Protein AF-A0A7J4PLY4-F1 (afdb_monomer_lite)

Secondary structure (DSSP, 8-state):
----------------TTTTTTHHHHHHHHHHHHHHS-TT-HHHHHHHHHHHHHHHHHHHHHHHIIIIIHHHHHHHHT---S-HHHHHHTTB-TTHHHHHHHHHHHHHHHT-----HHHHSHHHHHHHHHHHHHHHHHHHHHHHH--SS---HHHHHHHHHHHTSHHHHHHHHHHTT-GGG-BS--GGGTTS-HHHHHHHHHHHHHHHHHHHHHHH-HHHHHHHGGGG-

Radius of gyration: 21.17 Å; chains: 1; bounding box: 56×61×59 Å

pLDDT: mean 90.0, std 12.68, range [36.19, 98.62]

Sequence (229 aa):
MNNKMGESYLRLKWNVQGIFDDFLAIEKELEHQMDLLPEAKINERKKITNWINQIKEIDEEVQNVKKYKLAEIEKIINYNFAEPDLVVLSLIQPSIKNLFIELNVYYSKLGLEYNFEPYLSMDEAAKVLALIGDAVIDLALVQILWQPNISNVGDLSIKRSTLASNENLGRICDKLDLFDSRIPSNSNQLCSKMEKINHIKGTIVEALFGVIYLESGFDQVISSTILLK

Foldseek 3Di:
DDDPDDPDPDQAADDPPCVLVCLVVLLVVLVVVLVVDDPVPPVVNVVSVVLSVLSVLLSVLLVCCLPPLQVLVCVLLVHHAPGSVLLLLLQEDPVQLVSLVVVVVVCVVVVHDDDSVSSNCSNVLNQVLLVLLLVLLLVLLCVVVDDPDPDPVVVSVVSSCVLLDLVLLLVLLVVSVSLCSHPPRDPPPPPDDPNVSSVVSSSSSSSVSSSCCNGPNNVSSNSSCVSSD

Structure (mmCIF, N/CA/C/O backbone):
data_AF-A0A7J4PLY4-F1
#
_entry.id   AF-A0A7J4PLY4-F1
#
loop_
_atom_site.group_PDB
_atom_site.id
_atom_site.type_symbol
_atom_site.label_atom_id
_atom_site.label_alt_id
_atom_site.label_comp_id
_atom_site.label_asym_id
_atom_site.label_entity_id
_atom_site.label_seq_id
_atom_site.pdbx_PDB_ins_code
_atom_site.Cartn_x
_atom_site.Cartn_y
_atom_site.Cartn_z
_atom_site.occupancy
_atom_site.B_iso_or_equiv
_atom_site.auth_seq_id
_atom_site.auth_comp_id
_atom_site.auth_asym_id
_atom_site.auth_atom_id
_atom_site.pdbx_PDB_model_num
ATOM 1 N N . MET A 1 1 ? 20.775 -41.960 -11.698 1.00 36.19 1 MET A N 1
ATOM 2 C CA . MET A 1 1 ? 21.495 -40.717 -12.040 1.00 36.19 1 MET A CA 1
ATOM 3 C C . MET A 1 1 ? 20.490 -39.755 -12.647 1.00 36.19 1 MET A C 1
ATOM 5 O O . MET A 1 1 ? 19.884 -40.125 -13.638 1.00 36.19 1 MET A O 1
ATOM 9 N N . ASN A 1 2 ? 20.268 -38.630 -11.955 1.00 39.16 2 ASN A N 1
ATOM 10 C CA . ASN A 1 2 ? 19.918 -37.273 -12.414 1.00 39.16 2 ASN A CA 1
ATOM 11 C C . ASN A 1 2 ? 19.148 -37.121 -13.745 1.00 39.16 2 ASN A C 1
ATOM 13 O O . ASN A 1 2 ? 19.606 -37.578 -14.779 1.00 39.16 2 ASN A O 1
ATOM 17 N N . ASN A 1 3 ? 18.027 -36.401 -13.813 1.00 37.88 3 ASN A N 1
ATOM 18 C CA . ASN A 1 3 ? 17.895 -35.022 -13.340 1.00 37.88 3 ASN A CA 1
ATOM 19 C C . ASN A 1 3 ? 16.445 -34.665 -12.973 1.00 37.88 3 ASN A C 1
ATOM 21 O O . ASN A 1 3 ? 15.538 -34.788 -13.792 1.00 37.88 3 ASN A O 1
ATOM 25 N N . LYS A 1 4 ? 16.270 -34.112 -11.768 1.00 42.59 4 LYS A N 1
ATOM 26 C CA . LYS A 1 4 ? 15.196 -33.167 -11.455 1.00 42.59 4 LYS A CA 1
ATOM 27 C C . LYS A 1 4 ? 15.460 -31.891 -12.269 1.00 42.59 4 LYS A C 1
ATOM 29 O O . LYS A 1 4 ? 16.261 -31.062 -11.859 1.00 42.59 4 LYS A O 1
ATOM 34 N N . MET A 1 5 ? 14.833 -31.747 -13.430 1.00 48.78 5 MET A N 1
ATOM 35 C CA . MET A 1 5 ? 14.641 -30.447 -14.080 1.00 48.78 5 MET A CA 1
ATOM 36 C C . MET A 1 5 ? 13.138 -30.200 -14.082 1.00 48.78 5 MET A C 1
ATOM 38 O O . MET A 1 5 ? 12.403 -30.908 -14.761 1.00 48.78 5 MET A O 1
ATOM 42 N N . GLY A 1 6 ? 12.676 -29.265 -13.258 1.00 42.09 6 GLY A N 1
ATOM 43 C CA . GLY A 1 6 ? 11.245 -28.992 -13.133 1.00 42.09 6 GLY A CA 1
ATOM 44 C C . GLY A 1 6 ? 10.859 -28.032 -12.014 1.00 42.09 6 GLY A C 1
ATOM 45 O O . GLY A 1 6 ? 9.753 -27.509 -12.045 1.00 42.09 6 GLY A O 1
ATOM 46 N N . GLU A 1 7 ? 11.757 -27.715 -11.079 1.00 45.06 7 GLU A N 1
ATOM 47 C CA . GLU A 1 7 ? 11.622 -26.487 -10.287 1.00 45.06 7 GLU A CA 1
ATOM 48 C C . GLU A 1 7 ? 12.101 -25.319 -11.156 1.00 45.06 7 GLU A C 1
ATOM 50 O O . GLU A 1 7 ? 13.204 -24.797 -11.024 1.00 45.06 7 GLU A O 1
ATOM 55 N N . SER A 1 8 ? 11.261 -24.980 -12.139 1.00 51.81 8 SER A N 1
ATOM 56 C CA . SER A 1 8 ? 11.213 -23.656 -12.753 1.00 51.81 8 SER A CA 1
ATOM 57 C C . SER A 1 8 ? 11.359 -22.624 -11.643 1.00 51.81 8 SER A C 1
ATOM 59 O O . SER A 1 8 ? 10.610 -22.710 -10.670 1.00 51.81 8 SER A O 1
ATOM 61 N N . TYR A 1 9 ? 12.291 -21.677 -11.783 1.00 56.31 9 TYR A N 1
ATOM 62 C CA . TYR A 1 9 ? 12.447 -20.542 -10.872 1.00 56.31 9 TYR A CA 1
ATOM 63 C C . TYR A 1 9 ? 11.06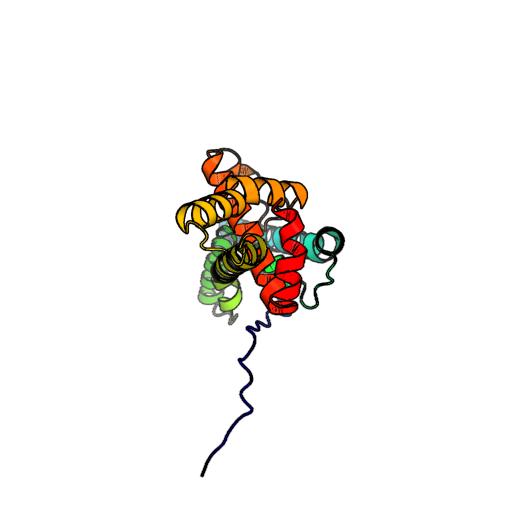6 -20.054 -10.420 1.00 56.31 9 TYR A C 1
ATOM 65 O O . TYR A 1 9 ? 10.258 -19.620 -11.247 1.00 56.31 9 TYR A O 1
ATOM 73 N N . LEU A 1 10 ? 10.749 -20.246 -9.135 1.00 64.44 10 LEU A N 1
ATOM 74 C CA . LEU A 1 10 ? 9.443 -19.890 -8.600 1.00 64.44 10 LEU A CA 1
ATOM 75 C C . LEU A 1 10 ? 9.321 -18.376 -8.703 1.00 64.44 10 LEU A C 1
ATOM 77 O O . LEU A 1 10 ? 10.034 -17.630 -8.035 1.00 64.44 10 LEU A O 1
ATOM 81 N N . ARG A 1 11 ? 8.434 -17.930 -9.587 1.00 72.50 11 ARG A N 1
ATOM 82 C CA . ARG A 1 11 ? 8.057 -16.529 -9.677 1.00 72.50 11 ARG A CA 1
ATOM 83 C C . ARG A 1 11 ? 7.531 -16.088 -8.313 1.00 72.50 11 ARG A C 1
ATOM 85 O O . ARG A 1 11 ? 6.735 -16.814 -7.716 1.00 72.50 11 ARG A O 1
ATOM 92 N N . LEU A 1 12 ? 7.986 -14.929 -7.832 1.00 84.00 12 LEU A N 1
ATOM 93 C CA . LEU A 1 12 ? 7.468 -14.359 -6.590 1.00 84.00 12 LEU A CA 1
ATOM 94 C C . LEU A 1 12 ? 5.948 -14.220 -6.715 1.00 84.00 12 LEU A C 1
ATOM 96 O O . LEU A 1 12 ? 5.448 -13.709 -7.717 1.00 84.00 12 LEU A O 1
ATOM 100 N N . LYS A 1 13 ? 5.227 -14.714 -5.713 1.00 85.12 13 LYS A N 1
ATOM 101 C CA . LYS A 1 13 ? 3.773 -14.623 -5.614 1.00 85.12 13 LYS A CA 1
ATOM 102 C C . LYS A 1 13 ? 3.415 -14.262 -4.189 1.00 85.12 13 LYS A C 1
ATOM 104 O O . LYS A 1 13 ? 4.010 -14.798 -3.256 1.00 85.12 13 LYS A O 1
ATOM 109 N N . TRP A 1 14 ? 2.415 -13.409 -4.042 1.00 89.50 14 TRP A N 1
ATOM 110 C CA . TRP A 1 14 ? 1.839 -13.079 -2.752 1.00 89.50 14 TRP A CA 1
ATOM 111 C C . TRP A 1 14 ? 0.327 -13.029 -2.906 1.00 89.50 14 TRP A C 1
ATOM 113 O O . TRP A 1 14 ? -0.178 -12.260 -3.714 1.00 89.50 14 TRP A O 1
ATOM 123 N N . ASN A 1 15 ? -0.378 -13.885 -2.170 1.00 85.12 15 ASN A N 1
ATOM 124 C CA . ASN A 1 15 ? -1.825 -13.809 -2.056 1.00 85.12 15 ASN A CA 1
ATOM 125 C C . ASN A 1 15 ? -2.176 -13.039 -0.775 1.00 85.12 15 ASN A C 1
ATOM 127 O O . ASN A 1 15 ? -1.820 -13.483 0.316 1.00 85.12 15 ASN A O 1
ATOM 131 N N . VAL A 1 16 ? -2.833 -11.892 -0.935 1.00 89.31 16 VAL A N 1
ATOM 132 C CA . VAL A 1 16 ? -3.365 -11.052 0.155 1.00 89.31 16 VAL A CA 1
ATOM 133 C C . VAL A 1 16 ? -4.881 -10.873 0.032 1.00 89.31 16 VAL A C 1
ATOM 135 O O . VAL A 1 16 ? -5.444 -9.958 0.629 1.00 89.31 16 VAL A O 1
ATOM 138 N N . GLN A 1 17 ? -5.529 -11.726 -0.764 1.00 88.44 17 GLN A N 1
ATOM 139 C CA . GLN A 1 17 ? -6.950 -11.649 -1.054 1.00 88.44 17 GLN A CA 1
ATOM 140 C C . GLN A 1 17 ? -7.764 -11.655 0.242 1.00 88.44 17 GLN A C 1
ATOM 142 O O . GLN A 1 17 ? -7.617 -12.544 1.084 1.00 88.44 17 GLN A O 1
ATOM 147 N N . GLY A 1 18 ? -8.628 -10.656 0.373 1.00 88.12 18 GLY A N 1
ATOM 148 C CA . GLY A 1 18 ? -9.561 -10.503 1.479 1.00 88.12 18 GLY A CA 1
ATOM 149 C C . GLY A 1 18 ? -8.965 -9.892 2.746 1.00 88.12 18 GLY A C 1
ATOM 150 O O . GLY A 1 18 ? -9.658 -9.808 3.755 1.00 88.12 18 GLY A O 1
ATOM 151 N N . ILE A 1 19 ? -7.718 -9.400 2.721 1.00 91.62 19 ILE A N 1
ATOM 152 C CA . ILE A 1 19 ? -7.092 -8.763 3.899 1.00 91.62 19 ILE A CA 1
ATOM 153 C C . ILE A 1 19 ? -7.886 -7.546 4.421 1.00 91.62 19 ILE A C 1
ATOM 155 O O . ILE A 1 19 ? -7.775 -7.185 5.592 1.00 91.62 19 ILE A O 1
ATOM 159 N N . PHE A 1 20 ? -8.704 -6.925 3.565 1.00 94.00 20 PHE A N 1
ATOM 160 C CA . PHE A 1 20 ? -9.545 -5.773 3.901 1.00 94.00 20 PHE A CA 1
ATOM 161 C C . PHE A 1 20 ? -11.029 -6.129 4.118 1.00 94.00 20 PHE A C 1
ATOM 163 O O . PHE A 1 20 ? -11.812 -5.249 4.458 1.00 94.00 20 PHE A O 1
ATOM 170 N N . ASP A 1 21 ? -11.435 -7.391 3.945 1.00 91.44 21 ASP A N 1
ATOM 171 C CA . ASP A 1 21 ? -12.859 -7.772 3.941 1.00 91.44 21 ASP A CA 1
ATOM 172 C C . ASP A 1 21 ? -13.487 -7.752 5.347 1.00 91.44 21 ASP A C 1
ATOM 174 O O . ASP A 1 21 ? -14.695 -7.553 5.501 1.00 91.44 21 ASP A O 1
ATOM 178 N N . ASP A 1 22 ? -12.668 -7.901 6.389 1.00 92.25 22 ASP A N 1
ATOM 179 C CA . ASP A 1 22 ? -13.139 -8.006 7.774 1.00 92.25 22 ASP A CA 1
ATOM 180 C C . ASP A 1 22 ? -13.367 -6.647 8.464 1.00 92.25 22 ASP A C 1
ATOM 182 O O . ASP A 1 22 ? -13.795 -6.610 9.620 1.00 92.25 22 ASP A O 1
ATOM 186 N N . PHE A 1 23 ? -13.137 -5.510 7.795 1.00 94.00 23 PHE A N 1
ATOM 187 C CA . PHE A 1 23 ? -13.345 -4.186 8.403 1.00 94.00 23 PHE A CA 1
ATOM 188 C C . PHE A 1 23 ? -14.768 -3.989 8.932 1.00 94.00 23 PHE A C 1
ATOM 190 O O . PHE A 1 23 ? -14.943 -3.519 10.059 1.00 94.00 23 PHE A O 1
ATOM 197 N N . LEU A 1 24 ? -15.775 -4.461 8.193 1.00 92.81 24 LEU A N 1
ATOM 198 C CA . LEU A 1 24 ? -17.171 -4.428 8.632 1.00 92.81 24 LEU A CA 1
ATOM 199 C C . LEU A 1 24 ? -17.420 -5.294 9.880 1.00 92.81 24 LEU A C 1
ATOM 201 O O . LEU A 1 24 ? -18.289 -4.978 10.694 1.00 92.81 24 LEU A O 1
ATOM 205 N N . ALA A 1 25 ? -16.694 -6.403 10.035 1.00 94.00 25 ALA A N 1
ATOM 206 C CA . ALA A 1 25 ? -16.818 -7.261 11.209 1.00 94.00 25 ALA A CA 1
ATOM 207 C C . ALA A 1 25 ? -16.216 -6.584 12.450 1.00 94.00 25 ALA A C 1
ATOM 209 O O . ALA A 1 25 ? -16.865 -6.556 13.497 1.00 94.00 25 ALA A O 1
ATOM 210 N N . ILE A 1 26 ? -15.031 -5.975 12.316 1.00 95.31 26 ILE A N 1
ATOM 211 C CA . ILE A 1 26 ? -14.387 -5.209 13.397 1.00 95.31 26 ILE A CA 1
ATOM 212 C C . ILE A 1 26 ? -15.275 -4.030 13.817 1.00 95.31 26 ILE A C 1
ATOM 214 O O . ILE A 1 26 ? -15.455 -3.789 15.011 1.00 95.31 26 ILE A O 1
ATOM 218 N N . GLU A 1 27 ? -15.847 -3.308 12.850 1.00 95.62 27 GLU A N 1
ATOM 219 C CA . GLU A 1 27 ? -16.774 -2.202 13.097 1.00 95.62 27 GLU A CA 1
ATOM 220 C C . GLU A 1 27 ? -17.974 -2.647 13.940 1.00 95.62 27 GLU A C 1
ATOM 222 O O . GLU A 1 27 ? -18.228 -2.070 14.997 1.00 95.62 27 GLU A O 1
ATOM 227 N N . LYS A 1 28 ? -18.683 -3.696 13.505 1.00 95.94 28 LYS A N 1
ATOM 228 C CA . LYS A 1 28 ? -19.873 -4.204 14.202 1.00 95.94 28 LYS A CA 1
ATOM 229 C C . LYS A 1 28 ? -19.565 -4.674 15.617 1.00 95.94 28 LYS A C 1
ATOM 231 O O . LYS A 1 28 ? -20.368 -4.454 16.520 1.00 95.94 28 LYS A O 1
ATOM 236 N N . GLU A 1 29 ? -18.412 -5.306 15.819 1.00 96.12 29 GLU A N 1
ATOM 237 C CA . GLU A 1 29 ? -17.981 -5.719 17.153 1.00 96.12 29 GLU A CA 1
ATOM 238 C C . GLU A 1 29 ? -17.711 -4.498 18.044 1.00 96.12 29 GLU A C 1
ATOM 240 O O . GLU A 1 29 ? -18.152 -4.455 19.18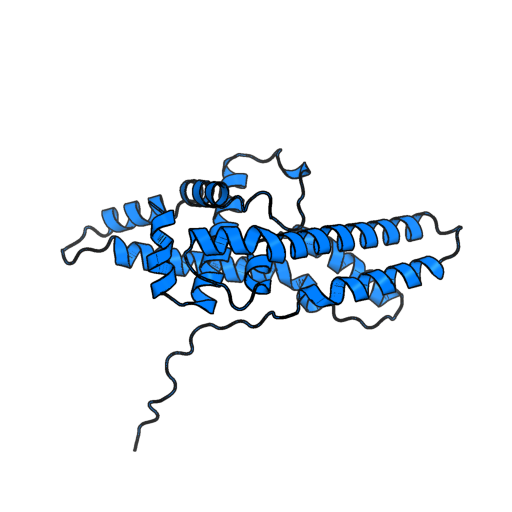9 1.00 96.12 29 GLU A O 1
ATOM 245 N N . LEU A 1 30 ? -17.069 -3.449 17.524 1.00 96.56 30 LEU A N 1
ATOM 246 C CA . LEU A 1 30 ? -16.870 -2.204 18.272 1.00 96.56 30 LEU A CA 1
ATOM 247 C C . LEU A 1 30 ? -18.188 -1.489 18.596 1.00 96.56 30 LEU A C 1
ATOM 249 O O . LEU A 1 30 ? -18.333 -0.968 19.702 1.00 96.56 30 LEU A O 1
ATOM 253 N N . GLU A 1 31 ? -19.146 -1.468 17.666 1.00 96.38 31 GLU A N 1
ATOM 254 C CA . GLU A 1 31 ? -20.495 -0.939 17.906 1.00 96.38 31 GLU A CA 1
ATOM 255 C C . GLU A 1 31 ? -21.198 -1.731 19.018 1.00 96.38 31 GLU A C 1
ATOM 257 O O . GLU A 1 31 ? -21.725 -1.137 19.960 1.00 96.38 31 GLU A O 1
ATOM 262 N N . HIS A 1 32 ? -21.097 -3.062 18.994 1.00 96.00 32 HIS A N 1
ATOM 263 C CA . HIS A 1 32 ? -21.618 -3.914 20.058 1.00 96.00 32 HIS A CA 1
ATOM 264 C C . HIS A 1 32 ? -20.974 -3.610 21.421 1.00 96.00 32 HIS A C 1
ATOM 266 O O . HIS A 1 32 ? -21.681 -3.417 22.414 1.00 96.00 32 HIS A O 1
ATOM 272 N N . GLN A 1 33 ? -19.643 -3.494 21.484 1.00 94.12 33 GLN A N 1
ATOM 273 C CA . GLN A 1 33 ? -18.942 -3.137 22.724 1.00 94.12 33 GLN A CA 1
ATOM 274 C C . GLN A 1 33 ? -19.317 -1.730 23.223 1.00 94.12 33 GLN A C 1
ATOM 276 O O . GLN A 1 33 ? -19.399 -1.494 24.431 1.00 94.12 33 GLN A O 1
ATOM 281 N N . MET A 1 34 ? -19.591 -0.790 22.314 1.00 93.38 34 MET A N 1
ATOM 282 C CA . MET A 1 34 ? -20.067 0.552 22.656 1.00 93.38 34 MET A CA 1
ATOM 283 C C . MET A 1 34 ? -21.458 0.524 23.307 1.00 93.38 34 MET A C 1
ATOM 285 O O . MET A 1 34 ? -21.689 1.265 24.269 1.00 93.38 34 MET A O 1
ATOM 289 N N . ASP A 1 35 ? -22.354 -0.341 22.830 1.00 93.69 35 ASP A N 1
ATOM 290 C CA . ASP A 1 35 ? -23.704 -0.513 23.378 1.00 93.69 35 ASP A CA 1
ATOM 291 C C . ASP A 1 35 ? -23.697 -1.152 24.773 1.00 93.69 35 ASP A C 1
ATOM 293 O O . ASP A 1 35 ? -24.499 -0.779 25.633 1.00 93.69 35 ASP A O 1
ATOM 297 N N . LEU A 1 36 ? -22.754 -2.061 25.038 1.00 93.19 36 LEU A N 1
ATOM 298 C CA . LEU A 1 36 ? -22.572 -2.679 26.357 1.00 93.19 36 LEU A CA 1
ATOM 299 C C . LEU A 1 36 ? -21.992 -1.712 27.405 1.00 93.19 36 LEU A C 1
ATOM 301 O O . LEU A 1 36 ? -22.142 -1.932 28.611 1.00 93.19 36 LEU A O 1
ATOM 305 N N . LEU A 1 37 ? -21.321 -0.638 26.977 1.00 92.44 37 LEU A N 1
ATOM 306 C CA . LEU A 1 37 ? -20.666 0.305 27.881 1.00 92.44 37 LEU A CA 1
ATOM 307 C C . LEU A 1 37 ? -21.655 1.290 28.530 1.00 92.44 37 LEU A C 1
ATOM 309 O O . LEU A 1 37 ? -22.374 1.998 27.814 1.00 92.44 37 LEU A O 1
ATOM 313 N N . PRO A 1 38 ? -21.612 1.464 29.871 1.00 92.50 38 PRO A N 1
ATOM 314 C CA . PRO A 1 38 ? -22.439 2.447 30.569 1.00 92.50 38 PRO A CA 1
ATOM 315 C C . PRO A 1 38 ? -22.238 3.872 30.039 1.00 92.50 38 PRO A C 1
ATOM 317 O O . PRO A 1 38 ? -21.106 4.291 29.790 1.00 92.50 38 PRO A O 1
ATOM 320 N N . GLU A 1 39 ? -23.308 4.667 29.971 1.00 87.00 39 GLU A N 1
ATOM 321 C CA . GLU A 1 39 ? -23.256 6.056 29.476 1.00 87.00 39 GLU A CA 1
ATOM 322 C C . GLU A 1 39 ? -22.268 6.945 30.252 1.00 87.00 39 GLU A C 1
ATOM 324 O O . GLU A 1 39 ? -21.638 7.83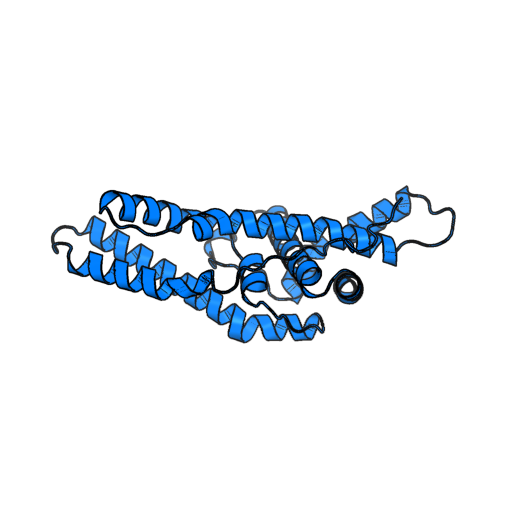7 29.685 1.00 87.00 39 GLU A O 1
ATOM 329 N N . ALA A 1 40 ? -22.051 6.656 31.539 1.00 90.19 40 ALA A N 1
ATOM 330 C CA . ALA A 1 40 ? -21.096 7.375 32.382 1.00 90.19 40 ALA A CA 1
ATOM 331 C C . ALA A 1 40 ? -19.622 7.198 31.949 1.00 90.19 40 ALA A C 1
ATOM 333 O O . ALA A 1 40 ? -18.760 7.982 32.351 1.00 90.19 40 ALA A O 1
ATOM 334 N N . LYS A 1 41 ? -19.297 6.193 31.121 1.00 92.94 41 LYS A N 1
ATOM 335 C CA . LYS A 1 41 ? -17.938 5.916 30.614 1.00 92.94 41 LYS A CA 1
ATOM 336 C C . LYS A 1 41 ? -17.607 6.759 29.376 1.00 92.94 41 LYS A C 1
ATOM 338 O O . LYS A 1 41 ? -17.178 6.245 28.346 1.00 92.94 41 LYS A O 1
ATOM 343 N N . ILE A 1 42 ? -17.762 8.077 29.496 1.00 92.44 42 ILE A N 1
ATOM 344 C CA . ILE A 1 42 ? -17.676 9.045 28.387 1.00 92.44 42 ILE A CA 1
ATOM 345 C C . ILE A 1 42 ? -16.373 8.907 27.581 1.00 92.44 42 ILE A C 1
ATOM 347 O O . ILE A 1 42 ? -16.407 8.854 26.354 1.00 92.44 42 ILE A O 1
ATOM 351 N N . ASN A 1 43 ? -15.221 8.826 28.254 1.00 93.56 43 ASN A N 1
ATOM 352 C CA . ASN A 1 43 ? -13.918 8.773 27.578 1.00 93.56 43 ASN A CA 1
ATOM 353 C C . ASN A 1 43 ? -13.714 7.484 26.775 1.00 93.56 43 ASN A C 1
ATOM 355 O O . ASN A 1 43 ? -13.126 7.518 25.699 1.00 93.56 43 ASN A O 1
ATOM 359 N N . GLU A 1 44 ? -14.190 6.357 27.299 1.00 92.69 44 GLU A N 1
ATOM 360 C CA . GLU A 1 44 ? -14.060 5.051 26.652 1.00 92.69 44 GLU A CA 1
ATOM 361 C C . GLU A 1 44 ? -14.997 4.951 25.449 1.00 92.69 44 GLU A C 1
ATOM 363 O O . GLU A 1 44 ? -14.550 4.609 24.357 1.00 92.69 44 GLU A O 1
ATOM 368 N N . ARG A 1 45 ? -16.248 5.403 25.612 1.00 94.94 45 ARG A N 1
ATOM 369 C CA . ARG A 1 45 ? -17.204 5.558 24.508 1.00 94.94 45 ARG A CA 1
ATOM 370 C C . ARG A 1 45 ? -16.637 6.439 23.397 1.00 94.94 45 ARG A C 1
ATOM 372 O O . ARG A 1 45 ? -16.591 6.009 22.252 1.00 94.94 45 ARG A O 1
ATOM 379 N N . LYS A 1 46 ? -16.101 7.620 23.735 1.00 96.00 46 LYS A N 1
ATOM 380 C CA . LYS A 1 46 ? -15.460 8.522 22.761 1.00 96.00 46 LYS A CA 1
ATOM 381 C C . LYS A 1 46 ? -14.307 7.844 22.017 1.00 96.00 46 LYS A C 1
ATOM 383 O O . LYS A 1 46 ? -14.135 8.074 20.822 1.00 96.00 46 LYS A O 1
ATOM 388 N N . LYS A 1 47 ? -13.513 7.029 22.715 1.00 95.81 47 LYS A N 1
ATOM 389 C CA . LYS A 1 47 ? -12.393 6.302 22.115 1.00 95.81 47 LYS A CA 1
ATOM 390 C C . LYS A 1 47 ? -12.873 5.274 21.090 1.00 95.81 47 LYS A C 1
ATOM 392 O O . LYS A 1 47 ? -12.359 5.260 19.978 1.00 95.81 47 LYS A O 1
ATOM 397 N N . ILE A 1 48 ? -13.883 4.481 21.443 1.00 96.62 48 ILE A N 1
ATOM 398 C CA . ILE A 1 48 ? -14.467 3.472 20.553 1.00 96.62 48 ILE A CA 1
ATOM 399 C C . ILE A 1 48 ? -15.119 4.127 19.339 1.00 96.62 48 ILE A C 1
ATOM 401 O O . ILE A 1 48 ? -14.832 3.724 18.218 1.00 96.62 48 ILE A O 1
ATOM 405 N N . THR A 1 49 ? -15.892 5.201 19.531 1.00 96.88 49 THR A N 1
ATOM 406 C CA . THR A 1 49 ? -16.452 5.983 18.417 1.00 96.88 49 THR A CA 1
ATOM 407 C C . THR A 1 49 ? -15.358 6.471 17.465 1.00 96.88 49 THR A C 1
ATOM 409 O O . THR A 1 49 ? -15.509 6.392 16.251 1.00 96.88 49 THR A O 1
ATOM 412 N N . ASN A 1 50 ? -14.227 6.940 17.997 1.00 96.25 50 ASN A N 1
ATOM 413 C CA . ASN A 1 50 ? -13.104 7.387 17.177 1.00 96.25 50 ASN A CA 1
ATOM 414 C C . ASN A 1 50 ? -12.428 6.242 16.402 1.00 96.25 50 ASN A C 1
ATOM 416 O O . ASN A 1 50 ? -11.941 6.467 15.298 1.00 96.25 50 ASN A O 1
ATOM 420 N N . TRP A 1 51 ? -12.367 5.029 16.955 1.00 97.44 51 TRP A N 1
ATOM 421 C CA . TRP A 1 51 ? -11.874 3.863 16.214 1.00 97.44 51 TRP A CA 1
ATOM 422 C C . TRP A 1 51 ? -12.854 3.414 15.130 1.00 97.44 51 TRP A C 1
ATOM 424 O O . TRP A 1 51 ? -12.416 3.156 14.016 1.00 97.44 51 TRP A O 1
ATOM 434 N N . ILE A 1 52 ? -14.158 3.385 15.427 1.00 97.75 52 ILE A N 1
ATOM 435 C CA . ILE A 1 52 ? -15.214 3.077 14.449 1.00 97.75 52 ILE A CA 1
ATOM 436 C C . ILE A 1 52 ? -15.113 4.025 13.252 1.00 97.75 52 ILE A C 1
ATOM 438 O O . ILE A 1 52 ? -15.063 3.569 12.115 1.00 97.75 52 ILE A O 1
ATOM 442 N N . ASN A 1 53 ? -15.016 5.334 13.501 1.00 96.50 53 ASN A N 1
ATOM 443 C CA . ASN A 1 53 ? -14.895 6.322 12.430 1.00 96.50 53 ASN A CA 1
ATOM 444 C C . ASN A 1 53 ? -13.628 6.110 11.591 1.00 96.50 53 ASN A C 1
ATOM 446 O O . ASN A 1 53 ? -13.713 6.130 10.372 1.00 96.50 53 ASN A O 1
ATOM 450 N N . GLN A 1 54 ? -12.479 5.840 12.220 1.00 95.94 54 GLN A N 1
ATOM 451 C CA . GLN A 1 54 ? -11.241 5.564 11.481 1.00 95.94 54 GLN A CA 1
ATOM 452 C C . GLN A 1 54 ? -11.334 4.297 10.621 1.00 95.94 54 GLN A C 1
ATOM 454 O O . GLN A 1 54 ? -10.825 4.293 9.508 1.00 95.94 54 GLN A O 1
ATOM 459 N N . ILE A 1 55 ? -11.969 3.225 11.111 1.00 96.62 55 ILE A N 1
ATOM 460 C CA . ILE A 1 55 ? -12.174 2.003 10.314 1.00 96.62 55 ILE A CA 1
ATOM 461 C C . ILE A 1 55 ? -13.076 2.299 9.114 1.00 96.62 55 ILE A C 1
ATOM 463 O O . ILE A 1 55 ? -12.743 1.884 8.010 1.00 96.62 55 ILE A O 1
ATOM 467 N N . LYS A 1 56 ? -14.170 3.047 9.316 1.00 96.38 56 LYS A N 1
ATOM 468 C CA . LYS A 1 56 ? -15.080 3.466 8.237 1.00 96.38 56 LYS A CA 1
ATOM 469 C C . LYS A 1 56 ? -14.359 4.289 7.177 1.00 96.38 56 LYS A C 1
ATOM 471 O O . LYS A 1 56 ? -14.464 3.980 5.999 1.00 96.38 56 LYS A O 1
ATOM 476 N N . GLU A 1 57 ? -13.592 5.291 7.600 1.00 95.56 57 GLU A N 1
ATOM 477 C CA . GLU A 1 57 ? -12.791 6.127 6.699 1.00 95.56 57 GLU A CA 1
ATOM 478 C C . GLU A 1 57 ? -11.795 5.279 5.889 1.00 95.56 57 GLU A C 1
ATOM 480 O O . GLU A 1 57 ? -11.732 5.404 4.669 1.00 95.56 57 GLU A O 1
ATOM 485 N N . ILE A 1 58 ? -11.069 4.363 6.540 1.00 96.00 58 ILE A N 1
ATOM 486 C CA . ILE A 1 58 ? -10.128 3.458 5.865 1.00 96.00 58 ILE A CA 1
ATOM 487 C C . ILE A 1 58 ? -10.854 2.539 4.876 1.00 96.00 58 ILE A C 1
ATOM 489 O O . ILE A 1 58 ? -10.376 2.372 3.756 1.00 96.00 58 ILE A O 1
ATOM 493 N N . ASP A 1 59 ? -11.983 1.933 5.256 1.00 96.56 59 ASP A N 1
ATOM 494 C CA . ASP A 1 59 ? -12.743 1.064 4.351 1.00 96.56 59 ASP A CA 1
ATOM 495 C C . ASP A 1 59 ? -13.248 1.849 3.135 1.00 96.56 59 ASP A C 1
ATOM 497 O O . ASP A 1 59 ? -13.045 1.424 2.001 1.00 96.56 59 ASP A O 1
ATOM 501 N N . GLU A 1 60 ? -13.803 3.046 3.336 1.00 96.38 60 GLU A N 1
ATOM 502 C CA . GLU A 1 60 ? -14.219 3.927 2.242 1.00 96.38 60 GLU A CA 1
ATOM 503 C C . GLU A 1 60 ? -13.062 4.243 1.280 1.00 96.38 60 GLU A C 1
ATOM 505 O O . GLU A 1 60 ? -13.238 4.182 0.059 1.00 96.38 60 GLU A O 1
ATOM 510 N N . GLU A 1 61 ? -11.865 4.535 1.793 1.00 96.56 61 GLU A N 1
ATOM 511 C CA . GLU A 1 61 ? -10.674 4.756 0.969 1.00 96.56 61 GLU A CA 1
ATOM 512 C C . GLU A 1 61 ? -10.254 3.492 0.202 1.00 96.56 61 GLU A C 1
ATOM 514 O O . GLU A 1 61 ? -9.992 3.565 -1.003 1.00 96.56 61 GLU A O 1
ATOM 519 N N . VAL A 1 62 ? -10.254 2.322 0.853 1.00 96.94 62 VAL A N 1
ATOM 520 C CA . VAL A 1 62 ? -9.986 1.026 0.209 1.00 96.94 62 VAL A CA 1
ATOM 521 C C . VAL A 1 62 ? -10.975 0.776 -0.930 1.00 96.94 62 VAL A C 1
ATOM 523 O O . VAL A 1 62 ? -10.564 0.449 -2.049 1.00 96.94 62 VAL A O 1
ATOM 526 N N . GLN A 1 63 ? -12.274 0.966 -0.687 1.00 96.56 63 GLN A N 1
ATOM 527 C CA . GLN A 1 63 ? -13.305 0.781 -1.709 1.00 96.56 63 GLN A CA 1
ATOM 528 C C . GLN A 1 63 ? -13.155 1.792 -2.851 1.00 96.56 63 GLN A C 1
ATOM 530 O O . GLN A 1 63 ? -13.322 1.430 -4.019 1.00 96.56 63 GLN A O 1
ATOM 535 N N . ASN A 1 64 ? -12.799 3.044 -2.552 1.00 96.25 64 ASN A N 1
ATOM 536 C CA . ASN A 1 64 ? -12.546 4.062 -3.570 1.00 96.25 64 ASN A CA 1
ATOM 537 C C . ASN A 1 64 ? -11.366 3.686 -4.473 1.00 96.25 64 ASN A C 1
ATOM 539 O O . ASN A 1 64 ? -11.459 3.838 -5.697 1.00 96.25 64 ASN A O 1
ATOM 543 N N . VAL A 1 65 ? -10.290 3.134 -3.902 1.00 96.81 65 VAL A N 1
ATOM 544 C CA . VAL A 1 65 ? -9.162 2.625 -4.687 1.00 96.81 65 VAL A CA 1
ATOM 545 C C . VAL A 1 65 ? -9.613 1.478 -5.588 1.00 96.81 65 VAL A C 1
ATOM 547 O O . VAL A 1 65 ? -9.420 1.553 -6.802 1.00 96.81 65 VAL A O 1
ATOM 550 N N . LYS A 1 66 ? -10.271 0.458 -5.023 1.00 96.00 66 LYS A N 1
ATOM 551 C CA . LYS A 1 66 ? -10.741 -0.722 -5.769 1.00 96.00 66 LYS A CA 1
ATOM 552 C C . LYS A 1 66 ? -11.701 -0.358 -6.904 1.00 96.00 66 LYS A C 1
ATOM 554 O O . LYS A 1 66 ? -11.644 -0.956 -7.974 1.00 96.00 66 LYS A O 1
ATOM 559 N N . LYS A 1 67 ? -12.592 0.612 -6.680 1.00 94.88 67 LYS A N 1
ATOM 560 C CA . LYS A 1 67 ? -13.676 0.950 -7.612 1.00 94.88 67 LYS A CA 1
ATOM 561 C C . LYS A 1 67 ? -13.284 1.965 -8.682 1.00 94.88 67 LYS A C 1
ATOM 563 O O . LYS A 1 67 ? -13.787 1.874 -9.801 1.00 94.88 67 LYS A O 1
ATOM 568 N N . TYR A 1 68 ? -12.451 2.946 -8.341 1.00 95.00 68 TYR A N 1
ATOM 569 C CA . TYR A 1 68 ? -12.157 4.074 -9.228 1.00 95.00 68 TYR A CA 1
ATOM 570 C C . TYR A 1 68 ? -10.678 4.147 -9.589 1.00 95.00 68 TYR A C 1
ATOM 572 O O . TYR A 1 68 ? -10.339 4.094 -10.771 1.00 95.00 68 TYR A O 1
ATOM 580 N N . LYS A 1 69 ? -9.793 4.223 -8.586 1.00 95.81 69 LYS A N 1
ATOM 581 C CA . LYS A 1 69 ? -8.361 4.447 -8.832 1.00 95.81 69 LYS A CA 1
ATOM 582 C C . LYS A 1 69 ? -7.720 3.287 -9.591 1.00 95.81 69 LYS A C 1
ATOM 584 O O . LYS A 1 69 ? -6.895 3.523 -10.468 1.00 95.81 69 LYS A O 1
ATOM 589 N N . LEU A 1 70 ? -8.137 2.052 -9.313 1.00 96.25 70 LEU A N 1
ATOM 590 C CA . LEU A 1 70 ? -7.633 0.865 -9.997 1.00 96.25 70 LEU A CA 1
ATOM 591 C C . LEU A 1 70 ? -7.807 0.976 -11.517 1.00 96.25 70 LEU A C 1
ATOM 593 O O . LEU A 1 70 ? -6.827 0.873 -12.244 1.00 96.25 70 LEU A O 1
ATOM 597 N N . ALA A 1 71 ? -9.010 1.306 -11.992 1.00 95.62 71 ALA A N 1
ATOM 598 C CA . ALA A 1 71 ? -9.288 1.438 -13.423 1.00 95.62 71 ALA A CA 1
ATOM 599 C C . ALA A 1 71 ? -8.445 2.541 -14.100 1.00 95.62 71 ALA A C 1
ATOM 601 O O . ALA A 1 71 ? -8.062 2.417 -15.267 1.00 95.62 71 ALA A O 1
ATOM 602 N N . GLU A 1 72 ? -8.141 3.628 -13.383 1.00 94.50 72 GLU A N 1
ATOM 603 C CA . GLU A 1 72 ? -7.255 4.689 -13.879 1.00 94.50 72 GLU A CA 1
ATOM 604 C C . GLU A 1 72 ? -5.813 4.194 -14.027 1.00 94.50 72 GLU A C 1
ATOM 606 O O . GLU A 1 72 ? -5.190 4.411 -15.071 1.00 94.50 72 GLU A O 1
ATOM 611 N N . ILE A 1 73 ? -5.305 3.489 -13.010 1.00 94.69 73 ILE A N 1
ATOM 612 C CA . ILE A 1 73 ? -3.969 2.886 -13.018 1.00 94.69 73 ILE A CA 1
ATOM 613 C C . ILE A 1 73 ? -3.863 1.866 -14.157 1.00 94.69 73 ILE A C 1
ATOM 615 O O . ILE A 1 73 ? -2.939 1.948 -14.967 1.00 94.69 73 ILE A O 1
ATOM 619 N N . GLU A 1 74 ? -4.821 0.944 -14.264 1.00 95.50 74 GLU A N 1
ATOM 620 C CA . GLU A 1 74 ? -4.850 -0.115 -15.280 1.00 95.50 74 GLU A CA 1
ATOM 621 C C . GLU A 1 74 ? -4.805 0.450 -16.699 1.00 95.50 74 GLU A C 1
ATOM 623 O O . GLU A 1 74 ? -4.058 -0.031 -17.553 1.00 95.50 74 GLU A O 1
ATOM 628 N N . LYS A 1 75 ? -5.543 1.538 -16.946 1.00 94.12 75 LYS A N 1
ATOM 629 C CA . LYS A 1 75 ? -5.546 2.231 -18.237 1.00 94.12 75 LYS A CA 1
ATOM 630 C C . LYS A 1 75 ? -4.188 2.846 -18.576 1.00 94.12 75 LYS A C 1
ATOM 632 O O . LYS A 1 75 ? -3.790 2.825 -19.740 1.00 94.12 75 LYS A O 1
ATOM 637 N N . ILE A 1 76 ? -3.498 3.430 -17.597 1.00 92.00 76 ILE A N 1
ATOM 638 C CA . ILE A 1 76 ? -2.205 4.095 -17.817 1.00 92.00 76 ILE A CA 1
ATOM 639 C C . ILE A 1 76 ? -1.079 3.068 -17.979 1.00 92.00 76 ILE A C 1
ATOM 641 O O . ILE A 1 76 ? -0.197 3.253 -18.818 1.00 92.00 76 ILE A O 1
ATOM 645 N N . ILE A 1 77 ? -1.120 1.987 -17.200 1.00 91.56 77 ILE A N 1
ATOM 646 C CA . ILE A 1 77 ? -0.131 0.900 -17.217 1.00 91.56 77 ILE A CA 1
ATOM 647 C C . ILE A 1 77 ? -0.404 -0.095 -18.357 1.00 91.56 77 ILE A C 1
ATOM 649 O O . ILE A 1 77 ? 0.494 -0.828 -18.773 1.00 91.56 77 ILE A O 1
ATOM 653 N N . ASN A 1 78 ? -1.620 -0.080 -18.910 1.00 93.19 78 ASN A N 1
ATOM 654 C CA . ASN A 1 78 ? -2.108 -1.032 -19.903 1.00 93.19 78 ASN A CA 1
ATOM 655 C C . ASN A 1 78 ? -1.994 -2.485 -19.402 1.00 93.19 78 ASN A C 1
ATOM 657 O O . ASN A 1 78 ? -1.453 -3.359 -20.080 1.00 93.19 78 ASN A O 1
ATOM 661 N N . TYR A 1 79 ? -2.476 -2.715 -18.181 1.00 93.44 79 TYR A N 1
ATOM 662 C CA . TYR A 1 79 ? -2.505 -4.012 -17.509 1.00 93.44 79 TYR A CA 1
ATOM 663 C C . TYR A 1 79 ? -3.691 -4.056 -16.546 1.00 93.44 79 TYR A C 1
ATOM 665 O O . TYR A 1 79 ? -3.915 -3.068 -15.861 1.00 93.44 79 TYR A O 1
ATOM 673 N N . ASN A 1 80 ? -4.405 -5.184 -16.478 1.00 95.81 80 ASN A N 1
ATOM 674 C CA . ASN A 1 80 ? -5.517 -5.379 -15.544 1.00 95.81 80 ASN A CA 1
ATOM 675 C C . ASN A 1 80 ? -5.045 -6.227 -14.362 1.00 95.81 80 ASN A C 1
ATOM 677 O O . ASN A 1 80 ? -4.541 -7.333 -14.584 1.00 95.81 80 ASN A O 1
ATOM 681 N N . PHE A 1 81 ? -5.225 -5.735 -13.139 1.00 94.81 81 PHE A N 1
ATOM 682 C CA . PHE A 1 81 ? -4.775 -6.435 -11.940 1.00 94.81 81 PHE A CA 1
ATOM 683 C C . PHE A 1 81 ? -5.744 -7.553 -11.559 1.00 94.81 81 PHE A C 1
ATOM 685 O O . PHE A 1 81 ? -6.964 -7.381 -11.565 1.00 94.81 81 PHE A O 1
ATOM 692 N N . ALA A 1 82 ? -5.189 -8.713 -11.220 1.00 93.56 82 ALA A N 1
ATOM 693 C CA . ALA A 1 82 ? -5.964 -9.859 -10.759 1.00 93.56 82 ALA A CA 1
ATOM 694 C C . ALA A 1 82 ? -6.277 -9.774 -9.258 1.00 93.56 82 ALA A C 1
ATOM 696 O O . ALA A 1 82 ? -7.326 -10.255 -8.837 1.00 93.56 82 ALA A O 1
ATOM 697 N N . GLU A 1 83 ? -5.400 -9.141 -8.472 1.00 94.00 83 GLU A N 1
ATOM 698 C CA . GLU A 1 83 ? -5.515 -8.980 -7.023 1.00 94.00 83 GLU A CA 1
ATOM 699 C C . GLU A 1 83 ? -5.549 -7.485 -6.645 1.00 94.00 83 GLU A C 1
ATOM 701 O O . GLU A 1 83 ? -4.522 -6.886 -6.303 1.00 94.00 83 GLU A O 1
ATOM 706 N N . PRO A 1 84 ? -6.740 -6.851 -6.646 1.00 95.38 84 PRO A N 1
ATOM 707 C CA . PRO A 1 84 ? -6.910 -5.450 -6.248 1.00 95.38 84 PRO A CA 1
ATOM 708 C C . PRO A 1 84 ? -6.327 -5.122 -4.867 1.00 95.38 84 PRO A C 1
ATOM 710 O O . PRO A 1 84 ? -5.849 -4.011 -4.643 1.00 95.38 84 PRO A O 1
ATOM 713 N N . ASP A 1 85 ? -6.335 -6.089 -3.947 1.00 96.19 85 ASP A N 1
ATOM 714 C CA . ASP A 1 85 ? -5.814 -5.918 -2.590 1.00 96.19 85 ASP A CA 1
ATOM 715 C C . ASP A 1 85 ? -4.305 -5.655 -2.566 1.00 96.19 85 ASP A C 1
ATOM 717 O O . ASP A 1 85 ? -3.843 -4.904 -1.710 1.00 96.19 85 ASP A O 1
ATOM 721 N N . LEU A 1 86 ? -3.529 -6.179 -3.525 1.00 96.38 86 LEU A N 1
ATOM 722 C CA . LEU A 1 86 ? -2.106 -5.841 -3.642 1.00 96.38 86 LEU A CA 1
ATOM 723 C C . LEU A 1 86 ? -1.910 -4.375 -4.041 1.00 96.38 86 LEU A C 1
ATOM 725 O O . LEU A 1 86 ? -1.024 -3.704 -3.509 1.00 96.38 86 LEU A O 1
ATOM 729 N N . VAL A 1 87 ? -2.749 -3.861 -4.946 1.00 97.12 87 VAL A N 1
ATOM 730 C CA . VAL A 1 87 ? -2.712 -2.446 -5.345 1.00 97.12 87 VAL A CA 1
ATOM 731 C C . VAL A 1 87 ? -3.068 -1.557 -4.157 1.00 97.12 87 VAL A C 1
ATOM 733 O O . VAL A 1 87 ? -2.352 -0.595 -3.884 1.00 97.12 87 VAL A O 1
ATOM 736 N N . VAL A 1 88 ? -4.108 -1.905 -3.397 1.00 97.44 88 VAL A N 1
ATOM 737 C CA . VAL A 1 88 ? -4.476 -1.186 -2.167 1.00 97.44 88 VAL A CA 1
ATOM 738 C C . VAL A 1 88 ? -3.328 -1.223 -1.153 1.00 97.44 88 V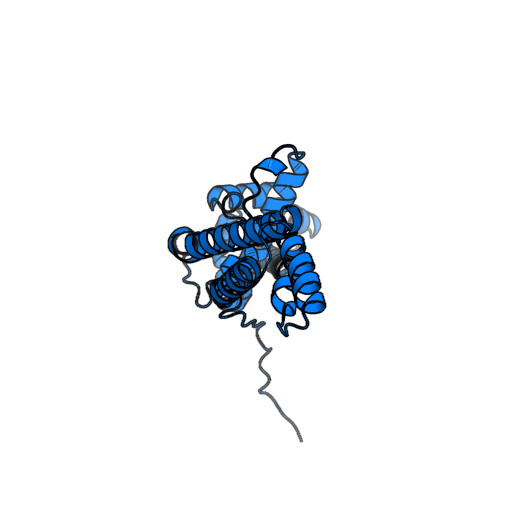AL A C 1
ATOM 740 O O . VAL A 1 88 ? -2.956 -0.186 -0.605 1.00 97.44 88 VAL A O 1
ATOM 743 N N . LEU A 1 89 ? -2.710 -2.389 -0.945 1.00 97.12 89 LEU A N 1
ATOM 744 C CA . LEU A 1 89 ? -1.588 -2.569 -0.022 1.00 97.12 89 LEU A CA 1
ATOM 745 C C . LEU A 1 89 ? -0.387 -1.674 -0.374 1.00 97.12 89 LEU A C 1
ATOM 747 O O . LEU A 1 89 ? 0.285 -1.175 0.525 1.00 97.12 89 LEU A O 1
ATOM 751 N N . SER A 1 90 ? -0.158 -1.404 -1.665 1.00 97.38 90 SER A N 1
ATOM 752 C CA . SER A 1 90 ? 0.889 -0.482 -2.139 1.00 97.38 90 SER A CA 1
ATOM 753 C C . SER A 1 90 ? 0.674 0.984 -1.722 1.00 97.38 90 SER A C 1
ATOM 755 O O . SER A 1 90 ? 1.621 1.772 -1.713 1.00 97.38 90 SER A O 1
ATOM 757 N N . LEU A 1 91 ? -0.553 1.349 -1.333 1.00 97.12 91 LEU A N 1
ATOM 758 C CA . LEU A 1 91 ? -0.950 2.703 -0.929 1.00 97.12 91 LEU A CA 1
ATOM 759 C C . LEU A 1 91 ? -1.019 2.877 0.598 1.00 97.12 91 LEU A C 1
ATOM 761 O O . LEU A 1 91 ? -1.245 3.992 1.087 1.00 97.12 91 LEU A O 1
ATOM 765 N N . ILE A 1 92 ? -0.795 1.801 1.361 1.00 95.75 92 ILE A N 1
ATOM 766 C CA . ILE A 1 92 ? -0.869 1.817 2.822 1.00 95.75 92 ILE A CA 1
ATOM 767 C C . ILE A 1 92 ? 0.245 2.672 3.428 1.00 95.75 92 ILE A C 1
ATOM 769 O O . ILE A 1 92 ? 1.415 2.612 3.050 1.00 95.75 92 ILE A O 1
ATOM 773 N N . GLN A 1 93 ? -0.129 3.464 4.428 1.00 92.44 93 GLN A N 1
ATOM 774 C CA . GLN A 1 93 ? 0.761 4.300 5.214 1.00 92.44 93 GLN A CA 1
ATOM 775 C C . GLN A 1 93 ? 1.056 3.699 6.587 1.00 92.44 93 GLN A C 1
ATOM 777 O O . GLN A 1 93 ? 0.164 3.133 7.222 1.00 92.44 93 GLN A O 1
ATOM 782 N N . PRO A 1 94 ? 2.261 3.943 7.141 1.00 90.62 94 PRO A N 1
ATOM 783 C CA . PRO A 1 94 ? 2.638 3.445 8.465 1.00 90.62 94 PRO A CA 1
ATOM 784 C C . PRO A 1 94 ? 1.702 3.858 9.603 1.00 90.62 94 PRO A C 1
ATOM 786 O O . PRO A 1 94 ? 1.608 3.161 10.610 1.00 90.62 94 PRO A O 1
ATOM 789 N N . SER A 1 95 ? 0.991 4.981 9.462 1.00 89.69 95 SER A N 1
ATOM 790 C CA . SER A 1 95 ? 0.059 5.453 10.487 1.00 89.69 95 SER A CA 1
ATOM 791 C C . SER A 1 95 ? -1.109 4.501 10.736 1.00 89.69 95 SER A C 1
ATOM 793 O O . SER A 1 95 ? -1.647 4.528 11.842 1.00 89.69 95 SER A O 1
ATOM 795 N N . ILE A 1 96 ? -1.473 3.649 9.765 1.00 91.69 96 ILE A N 1
ATOM 796 C CA . ILE A 1 96 ? -2.567 2.678 9.921 1.00 91.69 96 ILE A CA 1
ATOM 797 C C . ILE A 1 96 ? -2.334 1.740 11.112 1.00 91.69 96 ILE A C 1
ATOM 799 O O . ILE A 1 96 ? -3.256 1.383 11.842 1.00 91.69 96 ILE A O 1
ATOM 803 N N . LYS A 1 97 ? -1.065 1.407 11.364 1.00 93.44 97 LYS A N 1
ATOM 804 C CA . LYS A 1 97 ? -0.637 0.474 12.403 1.00 93.44 97 LYS A CA 1
ATOM 805 C C . LYS A 1 97 ? -1.071 0.920 13.797 1.00 93.44 97 LYS A C 1
ATOM 807 O O . LYS A 1 97 ? -1.391 0.085 14.637 1.00 93.44 97 LYS A O 1
ATOM 812 N N . ASN A 1 98 ? -1.104 2.230 14.049 1.00 93.44 98 ASN A N 1
ATOM 813 C CA . ASN A 1 98 ? -1.449 2.774 15.362 1.00 93.44 98 ASN A CA 1
ATOM 814 C C . ASN A 1 98 ? -2.880 2.399 15.770 1.00 93.44 98 ASN A C 1
ATOM 816 O O . ASN A 1 98 ? -3.094 1.984 16.908 1.00 93.44 98 ASN A O 1
ATOM 820 N N . LEU A 1 99 ? -3.829 2.476 14.830 1.00 95.38 99 LEU A N 1
ATOM 821 C CA . LEU A 1 99 ? -5.215 2.063 15.048 1.00 95.38 99 LEU A CA 1
ATOM 822 C C . LEU A 1 99 ? -5.280 0.592 15.473 1.00 95.38 99 LEU A C 1
ATOM 824 O O . LEU A 1 99 ? -5.855 0.265 16.509 1.00 95.38 99 LEU A O 1
ATOM 828 N N . PHE A 1 100 ? -4.637 -0.292 14.713 1.00 96.69 100 PHE A N 1
ATOM 829 C CA . PHE A 1 100 ? -4.701 -1.730 14.969 1.00 96.69 100 PHE A CA 1
ATOM 830 C C . PHE A 1 100 ? -3.913 -2.168 16.211 1.00 96.69 100 PHE A C 1
ATOM 832 O O . PHE A 1 100 ? -4.330 -3.105 16.887 1.00 96.69 100 PHE A O 1
ATOM 839 N N . ILE A 1 101 ? -2.837 -1.464 16.592 1.00 97.00 101 ILE A N 1
ATOM 840 C CA . ILE A 1 101 ? -2.172 -1.664 17.894 1.00 97.00 101 ILE A CA 1
ATOM 841 C C . ILE A 1 101 ? -3.154 -1.380 19.030 1.00 97.00 101 ILE A C 1
ATOM 843 O O . ILE A 1 101 ? -3.264 -2.160 19.979 1.00 97.00 101 ILE A O 1
ATOM 847 N N . GLU A 1 102 ? -3.868 -0.260 18.946 1.00 96.81 102 GLU A N 1
ATOM 848 C CA . GLU A 1 102 ? -4.828 0.132 19.968 1.00 96.81 102 GLU A CA 1
ATOM 849 C C . GLU A 1 102 ? -6.002 -0.847 20.078 1.00 96.81 102 GLU A C 1
ATOM 851 O O . GLU A 1 102 ? -6.374 -1.219 21.196 1.00 96.81 102 GLU A O 1
ATOM 856 N N . LEU A 1 103 ? -6.535 -1.300 18.940 1.00 97.12 103 LEU A N 1
ATOM 857 C CA . LEU A 1 103 ? -7.598 -2.304 18.881 1.00 97.12 103 LEU A CA 1
ATOM 858 C C . LEU A 1 103 ? -7.142 -3.649 19.445 1.00 97.12 103 LEU A C 1
ATOM 860 O O . LEU A 1 103 ? -7.836 -4.218 20.282 1.00 97.12 103 LEU A O 1
ATOM 864 N N . ASN A 1 104 ? -5.945 -4.112 19.086 1.00 97.38 104 ASN A N 1
ATOM 865 C CA . ASN A 1 104 ? -5.398 -5.363 19.604 1.00 97.38 104 ASN A CA 1
ATOM 866 C C . ASN A 1 104 ? -5.281 -5.344 21.139 1.00 97.38 104 ASN A C 1
ATOM 868 O O . ASN A 1 104 ? -5.673 -6.293 21.824 1.00 97.38 104 ASN A O 1
ATOM 872 N N . VAL A 1 105 ? -4.809 -4.226 21.704 1.00 96.81 105 VAL A N 1
ATOM 873 C CA . VAL A 1 105 ? -4.751 -4.032 23.163 1.00 96.81 105 VAL A CA 1
ATOM 874 C C . VAL A 1 105 ? -6.152 -3.994 23.780 1.00 96.81 105 VAL A C 1
ATOM 876 O O . VAL A 1 105 ? -6.343 -4.506 24.883 1.00 96.81 105 VAL A O 1
ATOM 879 N N . TYR A 1 106 ? -7.124 -3.374 23.111 1.00 96.06 106 TYR A N 1
ATOM 880 C CA . TYR A 1 106 ? -8.503 -3.298 23.590 1.00 96.06 106 TYR A CA 1
ATOM 881 C C . TYR A 1 106 ? -9.180 -4.674 23.623 1.00 96.06 106 TYR A C 1
ATOM 883 O O . TYR A 1 106 ? -9.666 -5.079 24.677 1.00 96.06 106 TYR A O 1
ATOM 891 N N . TYR A 1 107 ? -9.121 -5.427 22.525 1.00 96.25 107 TYR A N 1
ATOM 892 C CA . TYR A 1 107 ? -9.678 -6.780 22.430 1.00 96.25 107 TYR A CA 1
ATOM 893 C C . TYR A 1 107 ? -9.050 -7.715 23.468 1.00 96.25 107 TYR A C 1
ATOM 895 O O . TYR A 1 107 ? -9.765 -8.385 24.213 1.00 96.25 107 TYR A O 1
ATOM 903 N N . SER A 1 108 ? -7.722 -7.655 23.626 1.00 95.44 108 SER A N 1
ATOM 904 C CA . SER A 1 108 ? -7.003 -8.427 24.648 1.00 95.44 108 SER A CA 1
ATOM 905 C C . SER A 1 108 ? -7.490 -8.129 26.072 1.00 95.44 108 SER A C 1
ATOM 907 O O . SER A 1 108 ? -7.591 -9.035 26.894 1.00 95.44 108 SER A O 1
ATOM 909 N N . LYS A 1 109 ? -7.811 -6.864 26.387 1.00 94.81 109 LYS A N 1
ATOM 910 C CA . LYS A 1 109 ? -8.331 -6.474 27.712 1.00 94.81 109 LYS A CA 1
ATOM 911 C C . LYS A 1 109 ? -9.736 -7.003 27.982 1.00 94.81 109 LYS A C 1
ATOM 913 O O . LYS A 1 109 ? -10.063 -7.247 29.140 1.00 94.81 109 LYS A O 1
ATOM 918 N N . LEU A 1 110 ? -10.550 -7.146 26.941 1.00 92.75 110 LEU A N 1
ATOM 919 C CA . LEU A 1 110 ? -11.903 -7.691 27.036 1.00 92.75 110 LEU A CA 1
ATOM 920 C C . LEU A 1 110 ? -11.937 -9.225 26.982 1.00 92.75 110 LEU A C 1
ATOM 922 O O . LEU A 1 110 ? -12.984 -9.813 27.236 1.00 92.75 110 LEU A O 1
ATOM 926 N N . GLY A 1 111 ? -10.810 -9.874 26.674 1.00 94.12 111 GLY A N 1
ATOM 927 C CA . GLY A 1 111 ? -10.762 -11.316 26.434 1.00 94.12 111 GLY A CA 1
ATOM 928 C C . GLY A 1 111 ? -11.415 -11.723 25.110 1.00 94.12 111 GLY A C 1
ATOM 929 O O . GLY A 1 111 ? -11.853 -12.863 24.982 1.00 94.12 111 GLY A O 1
ATOM 930 N N . LEU A 1 112 ? -11.505 -10.799 24.147 1.00 92.81 112 LEU A N 1
ATOM 931 C CA . LEU A 1 112 ? -11.996 -11.076 22.800 1.00 92.81 112 LEU A CA 1
ATOM 932 C C . LEU A 1 112 ? -10.860 -11.646 21.950 1.00 92.81 112 LEU A C 1
ATOM 934 O O . LEU A 1 112 ? -9.777 -11.062 21.871 1.00 92.81 112 LEU A O 1
ATOM 938 N N . GLU A 1 113 ? -11.118 -12.771 21.290 1.00 91.94 113 GLU A N 1
ATOM 939 C CA . GLU A 1 113 ? -10.175 -13.377 20.355 1.00 91.94 113 GLU A CA 1
ATOM 940 C C . GLU A 1 113 ? -10.387 -12.800 18.952 1.00 91.94 113 GLU A C 1
ATOM 942 O O . GLU A 1 113 ? -11.417 -13.022 18.320 1.00 91.94 113 GLU A O 1
ATOM 947 N N . TYR A 1 114 ? -9.395 -12.059 18.457 1.00 93.81 114 TYR A N 1
ATOM 948 C CA . TYR A 1 114 ? -9.342 -11.585 17.076 1.00 93.81 114 TYR A CA 1
ATOM 949 C C . TYR A 1 114 ? -7.890 -11.551 16.598 1.00 93.81 114 TYR A C 1
ATOM 951 O O . TYR A 1 114 ? -6.998 -11.114 17.330 1.00 93.81 114 TYR A O 1
ATOM 959 N N . ASN A 1 115 ? -7.632 -12.006 15.371 1.00 94.00 115 ASN A N 1
ATOM 960 C CA . ASN A 1 115 ? -6.283 -12.004 14.815 1.00 94.00 115 ASN A CA 1
ATOM 961 C C . ASN A 1 115 ? -5.964 -10.661 14.144 1.00 94.00 115 ASN A C 1
ATOM 963 O O . ASN A 1 115 ? -6.260 -10.460 12.969 1.00 94.00 115 ASN A O 1
ATOM 967 N N . PHE A 1 116 ? -5.309 -9.760 14.878 1.00 95.25 116 PHE A N 1
ATOM 968 C CA . PHE A 1 116 ? -4.873 -8.476 14.327 1.00 95.25 116 PHE A CA 1
ATOM 969 C C . PHE A 1 116 ? -3.545 -8.526 13.550 1.00 95.25 116 PHE A C 1
ATOM 971 O O . PHE A 1 116 ? -3.141 -7.499 13.007 1.00 95.25 116 PHE A O 1
ATOM 978 N N . GLU A 1 117 ? -2.854 -9.672 13.485 1.00 93.25 117 GLU A N 1
ATOM 979 C CA . GLU A 1 117 ? -1.520 -9.762 12.868 1.00 93.25 117 GLU A CA 1
ATOM 980 C C . GLU A 1 117 ? -1.470 -9.188 11.441 1.00 93.25 117 GLU A C 1
ATOM 982 O O . GLU A 1 117 ? -0.618 -8.322 11.215 1.00 93.25 117 GLU A O 1
ATOM 987 N N . PRO A 1 118 ? -2.404 -9.521 10.523 1.00 92.31 118 PRO A N 1
ATOM 988 C CA . PRO A 1 118 ? -2.318 -9.033 9.149 1.00 92.31 118 PRO A CA 1
ATOM 989 C C . PRO A 1 118 ? -2.315 -7.502 9.074 1.00 92.31 118 PRO A C 1
ATOM 991 O O . PRO A 1 118 ? -1.516 -6.914 8.349 1.00 92.31 118 PRO A O 1
ATOM 994 N N . TYR A 1 119 ? -3.147 -6.846 9.888 1.00 94.00 119 TYR A N 1
ATOM 995 C CA . TYR A 1 119 ? -3.277 -5.386 9.944 1.00 94.00 119 TYR A CA 1
ATOM 996 C C . TYR A 1 119 ? -2.076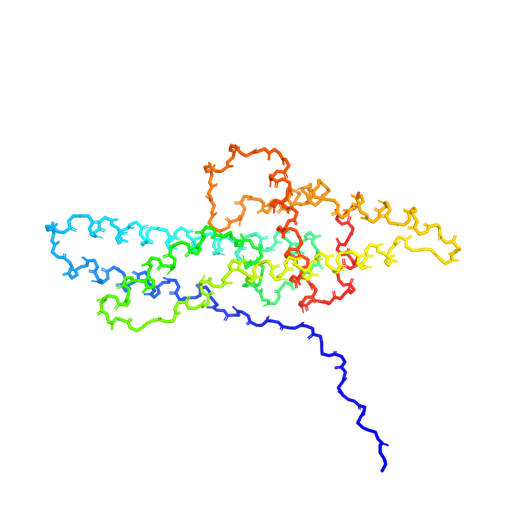 -4.701 10.602 1.00 94.00 119 TYR A C 1
ATOM 998 O O . TYR A 1 119 ? -1.682 -3.602 10.211 1.00 94.00 119 TYR A O 1
ATOM 1006 N N . LEU A 1 120 ? -1.467 -5.356 11.594 1.00 94.50 120 LEU A N 1
ATOM 1007 C CA . LEU A 1 120 ? -0.256 -4.873 12.263 1.00 94.50 120 LEU A CA 1
ATOM 1008 C C . LEU A 1 120 ? 0.976 -4.919 11.346 1.00 94.50 120 LEU A C 1
ATOM 1010 O O . LEU A 1 120 ? 1.948 -4.197 11.599 1.00 94.50 120 LEU A O 1
ATOM 1014 N N . SER A 1 121 ? 0.917 -5.741 10.298 1.00 94.12 121 SER A N 1
ATOM 1015 C CA . SER A 1 121 ? 1.997 -5.988 9.342 1.00 94.12 121 SER A CA 1
ATOM 1016 C C . SER A 1 121 ? 1.782 -5.314 7.975 1.00 94.12 121 SER A C 1
ATOM 1018 O O . SER A 1 121 ? 2.684 -5.359 7.140 1.00 94.12 121 SER A O 1
ATOM 1020 N N . MET A 1 122 ? 0.649 -4.634 7.735 1.00 94.19 122 MET A N 1
ATOM 1021 C CA . MET A 1 122 ? 0.345 -3.990 6.442 1.00 94.19 122 MET A CA 1
ATOM 1022 C C . MET A 1 122 ? 1.383 -2.940 6.026 1.00 94.19 122 MET A C 1
ATOM 1024 O O . MET A 1 122 ? 1.760 -2.873 4.857 1.00 94.19 122 MET A O 1
ATOM 1028 N N . ASP A 1 123 ? 1.874 -2.131 6.971 1.00 92.50 123 ASP A N 1
ATOM 1029 C CA . ASP A 1 123 ? 2.885 -1.114 6.668 1.00 92.50 123 ASP A CA 1
ATOM 1030 C C . ASP A 1 123 ? 4.222 -1.733 6.254 1.00 92.50 123 ASP A C 1
ATOM 1032 O O . ASP A 1 123 ? 4.929 -1.199 5.398 1.00 92.50 123 ASP A O 1
ATOM 1036 N N . GLU A 1 124 ? 4.556 -2.878 6.841 1.00 94.81 124 GLU A N 1
ATOM 1037 C CA . GLU A 1 124 ? 5.755 -3.629 6.494 1.00 94.81 124 GLU A CA 1
ATOM 1038 C C . GLU A 1 124 ? 5.589 -4.335 5.150 1.00 94.81 124 GLU A C 1
ATOM 1040 O O . GLU A 1 124 ? 6.513 -4.348 4.340 1.00 94.81 124 GLU A O 1
ATOM 1045 N N . ALA A 1 125 ? 4.391 -4.840 4.859 1.00 95.62 125 ALA A N 1
ATOM 1046 C CA . ALA A 1 125 ? 4.079 -5.430 3.568 1.00 95.62 125 ALA A CA 1
ATOM 1047 C C . ALA A 1 125 ? 4.196 -4.416 2.418 1.00 95.62 125 ALA A C 1
ATOM 1049 O O . ALA A 1 125 ? 4.803 -4.725 1.392 1.00 95.62 125 ALA A O 1
ATOM 1050 N N . ALA A 1 126 ? 3.726 -3.180 2.616 1.00 96.69 126 ALA A N 1
ATOM 1051 C CA . ALA A 1 126 ? 3.928 -2.089 1.662 1.00 96.69 126 ALA A CA 1
ATOM 1052 C C . ALA A 1 126 ? 5.424 -1.799 1.421 1.00 96.69 126 ALA A C 1
ATOM 1054 O O . ALA A 1 126 ? 5.850 -1.618 0.280 1.00 96.69 126 ALA A O 1
ATOM 1055 N N . LYS A 1 127 ? 6.257 -1.829 2.475 1.00 97.25 127 LYS A N 1
ATOM 1056 C CA . LYS A 1 127 ? 7.721 -1.678 2.348 1.00 97.25 127 LYS A CA 1
ATOM 1057 C C . LYS A 1 127 ? 8.367 -2.849 1.610 1.00 97.25 127 LYS A C 1
ATOM 1059 O O . LYS A 1 127 ? 9.300 -2.633 0.844 1.00 97.25 127 LYS A O 1
ATOM 1064 N N . VAL A 1 128 ? 7.881 -4.076 1.809 1.00 97.81 128 VAL A N 1
ATOM 1065 C CA . VAL A 1 128 ? 8.345 -5.250 1.052 1.00 97.81 128 VAL A CA 1
ATOM 1066 C C . VAL A 1 128 ? 8.020 -5.092 -0.433 1.00 97.81 128 VAL A C 1
ATOM 1068 O O . VAL A 1 128 ? 8.889 -5.340 -1.267 1.00 97.81 128 VAL A O 1
ATOM 1071 N N . LEU A 1 129 ? 6.812 -4.633 -0.775 1.00 98.38 129 LEU A N 1
ATOM 1072 C CA . LEU A 1 129 ? 6.453 -4.320 -2.160 1.00 98.38 129 LEU A CA 1
ATOM 1073 C C . LEU A 1 129 ? 7.374 -3.243 -2.743 1.00 98.38 129 LEU A C 1
ATOM 1075 O O . LEU A 1 129 ? 7.872 -3.425 -3.851 1.00 98.38 129 LEU A O 1
ATOM 1079 N N . ALA A 1 130 ? 7.650 -2.170 -1.995 1.00 98.56 130 ALA A N 1
ATOM 1080 C CA . ALA A 1 130 ? 8.561 -1.112 -2.433 1.00 98.56 130 ALA A CA 1
ATOM 1081 C C . ALA A 1 130 ? 9.984 -1.631 -2.666 1.00 98.56 130 ALA A C 1
ATOM 1083 O O . ALA A 1 130 ? 10.578 -1.349 -3.698 1.00 98.56 130 ALA A O 1
ATOM 1084 N N . LEU A 1 131 ? 10.502 -2.473 -1.770 1.00 98.44 131 LEU A N 1
ATOM 1085 C CA . LEU A 1 131 ? 11.816 -3.095 -1.930 1.00 98.44 131 LEU A CA 1
ATOM 1086 C C . LEU A 1 131 ? 11.901 -3.956 -3.201 1.00 98.44 131 LEU A C 1
ATOM 1088 O O . LEU A 1 131 ? 12.897 -3.911 -3.920 1.00 98.44 131 LEU A O 1
ATOM 1092 N N . ILE A 1 132 ? 10.863 -4.753 -3.477 1.00 98.19 132 ILE A N 1
ATOM 1093 C CA . ILE A 1 132 ? 10.781 -5.540 -4.716 1.00 98.19 132 ILE A CA 1
ATOM 1094 C C . ILE A 1 132 ? 10.739 -4.595 -5.919 1.00 98.19 132 ILE A C 1
ATOM 1096 O O . ILE A 1 132 ? 11.471 -4.804 -6.883 1.00 98.19 132 ILE A O 1
ATOM 1100 N N . GLY A 1 133 ? 9.901 -3.563 -5.840 1.00 98.31 133 GLY A N 1
ATOM 1101 C CA . GLY A 1 133 ? 9.721 -2.517 -6.836 1.00 98.31 133 GLY A CA 1
ATOM 1102 C C . GLY A 1 133 ? 11.000 -1.808 -7.245 1.00 98.31 133 GLY A C 1
ATOM 1103 O O . GLY A 1 133 ? 11.322 -1.776 -8.429 1.00 98.31 133 GLY A O 1
ATOM 1104 N N . ASP A 1 134 ? 11.741 -1.287 -6.270 1.00 98.38 134 ASP A N 1
ATOM 1105 C CA . ASP A 1 134 ? 13.036 -0.632 -6.466 1.00 98.38 134 ASP A CA 1
ATOM 1106 C C . ASP A 1 134 ? 13.991 -1.549 -7.244 1.00 98.38 134 ASP A C 1
ATOM 1108 O O . ASP A 1 134 ? 14.474 -1.195 -8.321 1.00 98.38 134 ASP A O 1
ATOM 1112 N N . ALA A 1 135 ? 14.143 -2.799 -6.791 1.00 98.19 135 ALA A N 1
ATOM 1113 C CA . ALA A 1 135 ? 15.011 -3.774 -7.446 1.00 98.19 135 ALA A CA 1
ATOM 1114 C C . ALA A 1 135 ? 14.603 -4.074 -8.902 1.00 98.19 135 ALA A C 1
ATOM 1116 O O . ALA A 1 135 ? 15.465 -4.199 -9.780 1.00 98.19 135 ALA A O 1
ATOM 1117 N N . VAL A 1 136 ? 13.301 -4.205 -9.187 1.00 97.50 136 VAL A N 1
ATOM 1118 C CA . VAL A 1 136 ? 12.825 -4.513 -10.548 1.00 97.50 136 VAL A CA 1
ATOM 1119 C C . VAL A 1 136 ? 12.838 -3.294 -11.465 1.00 97.50 136 VAL A C 1
ATOM 1121 O O . VAL A 1 136 ? 13.114 -3.455 -12.654 1.00 97.50 136 VAL A O 1
ATOM 1124 N N . ILE A 1 137 ? 12.599 -2.088 -10.941 1.00 97.88 137 ILE A N 1
ATOM 1125 C CA . ILE A 1 137 ? 12.762 -0.831 -11.682 1.00 97.88 137 ILE A CA 1
ATOM 1126 C C . ILE A 1 137 ? 14.220 -0.698 -12.111 1.00 97.88 137 ILE A C 1
ATOM 1128 O O . ILE A 1 137 ? 14.494 -0.489 -13.294 1.00 97.88 137 ILE A O 1
ATOM 1132 N N . ASP A 1 138 ? 15.155 -0.887 -11.182 1.00 96.50 138 ASP A N 1
ATOM 1133 C CA . ASP A 1 138 ? 16.583 -0.781 -11.455 1.00 96.50 138 ASP A CA 1
ATOM 1134 C C . ASP A 1 138 ? 17.029 -1.768 -12.539 1.00 96.50 138 ASP A C 1
ATOM 1136 O O . ASP A 1 138 ? 17.728 -1.390 -13.487 1.00 96.50 138 ASP A O 1
ATOM 1140 N N . LEU A 1 139 ? 16.577 -3.022 -12.453 1.00 96.44 139 LEU A N 1
ATOM 1141 C CA . LEU A 1 139 ? 16.880 -4.035 -13.460 1.00 96.44 139 LEU A CA 1
ATOM 1142 C C . LEU A 1 139 ? 16.267 -3.691 -14.826 1.00 96.44 139 LEU A C 1
ATOM 1144 O O . LEU A 1 139 ? 16.935 -3.834 -15.853 1.00 96.44 139 LEU A O 1
ATOM 1148 N N . ALA A 1 140 ? 15.020 -3.213 -14.859 1.00 96.12 140 ALA A N 1
ATOM 1149 C CA . ALA A 1 140 ? 14.349 -2.825 -16.098 1.00 96.12 140 ALA A CA 1
ATOM 1150 C C . ALA A 1 140 ? 15.042 -1.635 -16.768 1.00 96.12 140 ALA A C 1
ATOM 1152 O O . ALA A 1 140 ? 15.270 -1.644 -17.980 1.00 96.12 140 ALA A O 1
ATOM 1153 N N . LEU A 1 141 ? 15.453 -0.638 -15.983 1.00 94.69 141 LEU A N 1
ATOM 1154 C CA . LEU A 1 141 ? 16.220 0.500 -16.473 1.00 94.69 141 LEU A CA 1
ATOM 1155 C C . LEU A 1 141 ? 17.572 0.061 -17.033 1.00 94.69 141 LEU A C 1
ATOM 1157 O O . LEU A 1 141 ? 17.942 0.512 -18.116 1.00 94.69 141 LEU A O 1
ATOM 1161 N N . VAL A 1 142 ? 18.286 -0.848 -16.361 1.00 92.88 142 VAL A N 1
ATOM 1162 C CA . VAL A 1 142 ? 19.519 -1.432 -16.909 1.00 92.88 142 VAL A CA 1
ATOM 1163 C C . VAL A 1 142 ? 19.237 -2.117 -18.244 1.00 92.88 142 VAL A C 1
ATOM 1165 O O . VAL A 1 142 ? 19.933 -1.826 -19.210 1.00 92.88 142 VAL A O 1
ATOM 1168 N N . GLN A 1 143 ? 18.199 -2.950 -18.345 1.00 92.38 143 GLN A N 1
ATOM 1169 C CA . GLN A 1 143 ? 17.863 -3.650 -19.589 1.00 92.38 143 GLN A CA 1
ATOM 1170 C C . GLN A 1 143 ? 17.552 -2.700 -20.758 1.00 92.38 143 GLN A C 1
ATOM 1172 O O . GLN A 1 143 ? 17.902 -2.995 -21.898 1.00 92.38 143 GLN A O 1
ATOM 1177 N N . ILE A 1 144 ? 16.918 -1.557 -20.490 1.00 91.38 144 ILE A N 1
ATOM 1178 C CA . ILE A 1 144 ? 16.514 -0.589 -21.523 1.00 91.38 144 ILE A CA 1
ATOM 1179 C C . ILE A 1 144 ? 17.652 0.357 -21.910 1.00 91.38 144 ILE A C 1
ATOM 1181 O O . ILE A 1 144 ? 17.758 0.765 -23.067 1.00 91.38 144 ILE A O 1
ATOM 1185 N N . LEU A 1 145 ? 18.466 0.764 -20.937 1.00 90.38 145 LEU A N 1
ATOM 1186 C CA . LEU A 1 145 ? 19.560 1.710 -21.145 1.00 90.38 145 LEU A CA 1
ATOM 1187 C C . LEU A 1 145 ? 20.831 1.030 -21.652 1.00 90.38 145 LEU A C 1
ATOM 1189 O O . LEU A 1 145 ? 21.677 1.700 -22.252 1.00 90.38 145 LEU A O 1
ATOM 1193 N N . TRP A 1 146 ? 20.991 -0.266 -21.377 1.00 89.25 146 TRP A N 1
ATOM 1194 C CA . TRP A 1 146 ? 22.161 -1.026 -21.783 1.00 89.25 146 TRP A CA 1
ATOM 1195 C C . TRP A 1 146 ? 22.290 -1.076 -23.305 1.00 89.25 146 TRP A C 1
ATOM 1197 O O . TRP A 1 146 ? 21.320 -1.240 -24.044 1.00 89.25 146 TRP A O 1
ATOM 1207 N N . GLN A 1 147 ? 23.529 -0.956 -23.774 1.00 82.38 147 GLN A N 1
ATOM 1208 C CA . GLN A 1 147 ? 23.885 -1.130 -25.172 1.00 82.38 147 GLN A CA 1
ATOM 1209 C C . GLN A 1 147 ? 25.014 -2.161 -25.278 1.00 82.38 147 GLN A C 1
ATOM 1211 O O . GLN A 1 147 ? 25.904 -2.162 -24.425 1.00 82.38 147 GLN A O 1
ATOM 1216 N N . PRO A 1 148 ? 25.033 -3.003 -26.330 1.00 75.75 148 PRO A N 1
ATOM 1217 C CA . PRO A 1 148 ? 26.093 -3.978 -26.588 1.00 75.75 148 PRO A CA 1
ATOM 1218 C C . PRO A 1 148 ? 27.361 -3.284 -27.111 1.00 75.75 148 PRO A C 1
ATOM 1220 O O . PRO A 1 148 ? 27.832 -3.522 -28.219 1.00 75.75 148 PRO A O 1
ATOM 1223 N N . ASN A 1 149 ? 27.901 -2.372 -26.317 1.00 74.75 149 ASN A N 1
ATOM 1224 C CA . ASN A 1 149 ? 29.193 -1.738 -26.503 1.00 74.75 149 ASN A CA 1
ATOM 1225 C C . ASN A 1 149 ? 29.931 -1.775 -25.158 1.00 74.75 149 ASN A C 1
ATOM 1227 O O . ASN A 1 149 ? 29.359 -2.165 -24.140 1.00 74.75 149 ASN A O 1
ATOM 1231 N N . ILE A 1 150 ? 31.213 -1.410 -25.145 1.00 61.28 150 ILE A N 1
ATOM 1232 C CA . ILE A 1 150 ? 31.975 -1.233 -23.901 1.00 61.28 150 ILE A CA 1
ATOM 1233 C C . ILE A 1 150 ? 31.418 0.025 -23.222 1.00 61.28 150 ILE A C 1
ATOM 1235 O O . ILE A 1 150 ? 31.983 1.111 -23.308 1.00 61.28 150 ILE A O 1
ATOM 1239 N N . SER A 1 151 ? 30.224 -0.102 -22.650 1.00 64.50 151 SER A N 1
ATOM 1240 C CA . SER A 1 151 ? 29.530 0.958 -21.945 1.00 64.50 151 SER A CA 1
ATOM 1241 C C . SER A 1 151 ? 30.397 1.385 -20.770 1.00 64.50 151 SER A C 1
ATOM 1243 O O . SER A 1 151 ? 30.856 0.552 -19.985 1.00 64.50 151 SER A O 1
ATOM 1245 N N . ASN A 1 152 ? 30.610 2.690 -20.629 1.00 80.31 152 ASN A N 1
ATOM 1246 C CA . ASN A 1 152 ? 31.145 3.238 -19.396 1.00 80.31 152 ASN A CA 1
ATOM 1247 C C . ASN A 1 152 ? 30.110 2.966 -18.297 1.00 80.31 152 ASN A C 1
ATOM 1249 O O . ASN A 1 152 ? 29.036 3.568 -18.284 1.00 80.31 152 ASN A O 1
ATOM 1253 N N . VAL A 1 153 ? 30.420 2.033 -17.395 1.00 85.06 153 VAL A N 1
ATOM 1254 C CA . VAL A 1 153 ? 29.564 1.665 -16.255 1.00 85.06 153 VAL A CA 1
ATOM 1255 C C . VAL A 1 153 ? 29.114 2.909 -15.480 1.00 85.06 153 VAL A C 1
ATOM 1257 O O . VAL A 1 153 ? 27.987 2.937 -14.986 1.00 85.06 153 VAL A O 1
ATOM 1260 N N . GLY A 1 154 ? 29.944 3.959 -15.431 1.00 87.75 154 GLY A N 1
ATOM 1261 C CA . GLY A 1 154 ? 29.594 5.247 -14.836 1.00 87.75 154 GLY A CA 1
ATOM 1262 C C . GLY A 1 154 ? 28.400 5.920 -15.515 1.00 87.75 154 GLY A C 1
ATOM 1263 O O . GLY A 1 154 ? 27.443 6.283 -14.837 1.00 87.75 154 GLY A O 1
ATOM 1264 N N . ASP A 1 155 ? 28.396 6.010 -16.846 1.00 88.69 155 ASP A N 1
ATOM 1265 C CA . ASP A 1 155 ? 27.313 6.656 -17.599 1.00 88.69 155 ASP A CA 1
ATOM 1266 C C . ASP A 1 155 ? 25.993 5.886 -17.467 1.00 88.69 155 ASP A C 1
ATOM 1268 O O . ASP A 1 155 ? 24.931 6.490 -17.296 1.00 88.69 155 ASP A O 1
ATOM 1272 N N . LEU A 1 156 ? 26.048 4.549 -17.504 1.00 89.50 156 LEU A N 1
ATOM 1273 C CA . LEU A 1 156 ? 24.875 3.701 -17.271 1.00 89.50 156 LEU A CA 1
ATOM 1274 C C . LEU A 1 156 ? 24.337 3.885 -15.846 1.00 89.50 156 LEU A C 1
ATOM 1276 O O . LEU A 1 156 ? 23.132 4.058 -15.662 1.00 89.50 156 LEU A O 1
ATOM 1280 N N . SER A 1 157 ? 25.230 3.911 -14.853 1.00 90.88 157 SER A N 1
ATOM 1281 C CA . SER A 1 157 ? 24.866 4.101 -13.446 1.00 90.88 157 SER A CA 1
ATOM 1282 C C . SER A 1 157 ? 24.198 5.454 -13.207 1.00 90.88 157 SER A C 1
ATOM 1284 O O . SER A 1 157 ? 23.182 5.496 -12.518 1.00 90.88 157 SER A O 1
ATOM 1286 N N . ILE A 1 158 ? 24.721 6.530 -13.811 1.00 93.69 158 ILE A N 1
ATOM 1287 C CA . ILE A 1 158 ? 24.166 7.890 -13.715 1.00 93.69 158 ILE A CA 1
ATOM 1288 C C . ILE A 1 158 ? 22.786 7.964 -14.372 1.00 93.69 158 ILE A C 1
ATOM 1290 O O . ILE A 1 158 ? 21.852 8.511 -13.787 1.00 93.69 158 ILE A O 1
ATOM 1294 N N . LYS A 1 159 ? 22.623 7.411 -15.581 1.00 92.62 159 LYS A N 1
ATOM 1295 C CA . LYS A 1 159 ? 21.323 7.416 -16.272 1.00 92.62 159 LYS A CA 1
ATOM 1296 C C . LYS A 1 159 ? 20.273 6.640 -15.482 1.00 92.62 159 LYS A C 1
ATOM 1298 O O . LYS A 1 159 ? 19.175 7.151 -15.282 1.00 92.62 159 LYS A O 1
ATOM 1303 N N . ARG A 1 160 ? 20.628 5.444 -14.999 1.00 94.12 160 ARG A N 1
ATOM 1304 C CA . ARG A 1 160 ? 19.753 4.618 -14.158 1.00 94.12 160 ARG A CA 1
ATOM 1305 C C . ARG A 1 160 ? 19.334 5.374 -12.898 1.00 94.12 160 ARG A C 1
ATOM 1307 O O . ARG A 1 160 ? 18.141 5.535 -12.678 1.00 94.12 160 ARG A O 1
ATOM 1314 N N . SER A 1 161 ? 20.286 5.898 -12.119 1.00 94.38 161 SER A N 1
ATOM 1315 C CA . SER A 1 161 ? 19.966 6.587 -10.859 1.00 94.38 161 SER A CA 1
ATOM 1316 C C . SER A 1 161 ? 19.180 7.882 -11.062 1.00 94.38 161 SER A C 1
ATOM 1318 O O . SER A 1 161 ? 18.385 8.252 -10.206 1.00 94.38 161 SER A O 1
ATOM 1320 N N . THR A 1 162 ? 19.358 8.561 -12.199 1.00 94.75 162 THR A N 1
ATOM 1321 C CA . THR A 1 162 ? 18.562 9.748 -12.541 1.00 94.75 162 THR A CA 1
ATOM 1322 C C . THR A 1 162 ? 17.095 9.376 -12.776 1.00 94.75 162 THR A C 1
ATOM 1324 O O . THR A 1 162 ? 16.205 10.035 -12.239 1.00 94.75 162 THR A O 1
ATOM 1327 N N . LEU A 1 163 ? 16.830 8.307 -13.538 1.00 94.69 163 LEU A N 1
ATOM 1328 C CA . LEU A 1 163 ? 15.466 7.855 -13.843 1.00 94.69 163 LEU A CA 1
ATOM 1329 C C . LEU A 1 163 ? 14.776 7.191 -12.642 1.00 94.69 163 LEU A C 1
ATOM 1331 O O . LEU A 1 163 ? 13.574 7.376 -12.471 1.00 94.69 163 LEU A O 1
ATOM 1335 N N . ALA A 1 164 ? 15.525 6.477 -11.799 1.00 95.56 164 ALA A N 1
ATOM 1336 C CA . ALA A 1 164 ? 15.031 5.884 -10.552 1.00 95.56 164 ALA A CA 1
ATOM 1337 C C . ALA A 1 164 ? 15.019 6.872 -9.367 1.00 95.56 164 ALA A C 1
ATOM 1339 O O . ALA A 1 164 ? 14.750 6.490 -8.235 1.00 95.56 164 ALA A O 1
ATOM 1340 N N . SER A 1 165 ? 15.337 8.152 -9.584 1.00 95.75 165 SER A N 1
ATOM 1341 C CA . SER A 1 165 ? 15.378 9.125 -8.489 1.00 95.75 165 SER A CA 1
ATOM 1342 C C . SER A 1 165 ? 13.987 9.389 -7.903 1.00 95.75 165 SER A C 1
ATOM 1344 O O . SER A 1 165 ? 13.002 9.499 -8.634 1.00 95.75 165 SER A O 1
ATOM 1346 N N . ASN A 1 166 ? 13.919 9.620 -6.587 1.00 95.25 166 ASN A N 1
ATOM 1347 C CA . ASN A 1 166 ? 12.687 10.020 -5.891 1.00 95.25 166 ASN A CA 1
ATOM 1348 C C . ASN A 1 166 ? 12.000 11.246 -6.512 1.00 95.25 166 ASN A C 1
ATOM 1350 O O . ASN A 1 166 ? 10.787 11.391 -6.413 1.00 95.25 166 ASN A O 1
ATOM 1354 N N . GLU A 1 167 ? 12.752 12.147 -7.150 1.00 94.25 167 GLU A N 1
ATOM 1355 C CA . GLU A 1 167 ? 12.163 13.271 -7.879 1.00 94.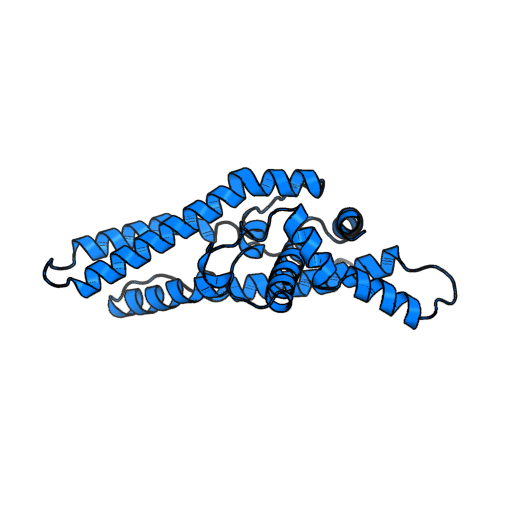25 167 GLU A CA 1
ATOM 1356 C C . GLU A 1 167 ? 11.384 12.795 -9.113 1.00 94.25 167 GLU A C 1
ATOM 1358 O O . GLU A 1 167 ? 10.243 13.212 -9.315 1.00 94.25 167 GLU A O 1
ATOM 1363 N N . ASN A 1 168 ? 11.972 11.908 -9.922 1.00 95.38 168 ASN A N 1
ATOM 1364 C CA . ASN A 1 168 ? 11.316 11.380 -11.115 1.00 95.38 168 ASN A CA 1
ATOM 1365 C C . ASN A 1 168 ? 10.137 10.471 -10.751 1.00 95.38 168 ASN A C 1
ATOM 1367 O O . ASN A 1 168 ? 9.033 10.658 -11.261 1.00 95.38 168 ASN A O 1
ATOM 1371 N N . LEU A 1 169 ? 10.337 9.554 -9.799 1.00 97.00 169 LEU A N 1
ATOM 1372 C CA . LEU A 1 169 ? 9.259 8.721 -9.263 1.00 97.00 169 LEU A CA 1
ATOM 1373 C C . LEU A 1 169 ? 8.155 9.580 -8.628 1.00 97.00 169 LEU A C 1
ATOM 1375 O O . LEU A 1 169 ? 6.971 9.295 -8.792 1.00 97.00 169 LEU A O 1
ATOM 1379 N N . GLY A 1 170 ? 8.524 10.703 -8.007 1.00 95.56 170 GLY A N 1
ATOM 1380 C CA . GLY A 1 170 ? 7.604 11.733 -7.535 1.00 95.56 170 GLY A CA 1
ATOM 1381 C C . GLY A 1 170 ? 6.634 12.223 -8.608 1.00 95.56 170 GLY A C 1
ATOM 1382 O O . GLY A 1 170 ? 5.422 12.234 -8.400 1.00 95.56 170 GLY A O 1
ATOM 1383 N N . ARG A 1 171 ? 7.155 12.560 -9.790 1.00 94.56 171 ARG A N 1
ATOM 1384 C CA . ARG A 1 171 ? 6.346 13.023 -10.930 1.00 94.56 171 ARG A CA 1
ATOM 1385 C C . ARG A 1 171 ? 5.420 11.933 -11.468 1.00 94.56 171 ARG A C 1
ATOM 1387 O O . ARG A 1 171 ? 4.326 12.240 -11.932 1.00 94.56 171 ARG A O 1
ATOM 1394 N N . ILE A 1 172 ? 5.834 10.669 -11.403 1.00 95.12 172 ILE A N 1
ATOM 1395 C CA . ILE A 1 172 ? 4.998 9.527 -11.806 1.00 95.12 172 ILE A CA 1
ATOM 1396 C C . ILE A 1 172 ? 3.860 9.324 -10.816 1.00 95.12 172 ILE A C 1
ATOM 1398 O O . ILE A 1 172 ? 2.721 9.139 -11.236 1.00 95.12 172 ILE A O 1
ATOM 1402 N N . CYS A 1 173 ? 4.157 9.416 -9.519 1.00 96.06 173 CYS A N 1
ATOM 1403 C CA . CYS A 1 173 ? 3.156 9.381 -8.459 1.00 96.06 173 CYS A CA 1
ATOM 1404 C C . CYS A 1 173 ? 2.075 10.448 -8.688 1.00 96.06 173 CYS A C 1
ATOM 1406 O O . CYS A 1 173 ? 0.890 10.144 -8.583 1.00 96.06 173 CYS A O 1
ATOM 1408 N N . ASP A 1 174 ? 2.485 11.661 -9.077 1.00 93.94 174 ASP A N 1
ATOM 1409 C CA . ASP A 1 174 ? 1.577 12.769 -9.396 1.00 93.94 174 ASP A CA 1
ATOM 1410 C C . ASP A 1 174 ? 0.785 12.524 -10.685 1.00 93.94 174 ASP A C 1
ATOM 1412 O O . ASP A 1 174 ? -0.414 12.773 -10.738 1.00 93.94 174 ASP A O 1
ATOM 1416 N N . LYS A 1 175 ? 1.429 11.985 -11.725 1.00 92.62 175 LYS A N 1
ATOM 1417 C CA . LYS A 1 175 ? 0.771 11.634 -12.995 1.00 92.62 175 LYS A CA 1
ATOM 1418 C C . LYS A 1 175 ? -0.303 10.557 -12.822 1.00 92.62 175 LYS A C 1
ATOM 1420 O O . LYS A 1 175 ? -1.289 10.562 -13.553 1.00 92.62 175 LYS A O 1
ATOM 1425 N N . LEU A 1 176 ? -0.077 9.624 -11.902 1.00 92.88 176 LEU A N 1
ATOM 1426 C CA . LEU A 1 176 ? -1.006 8.553 -11.543 1.00 92.88 176 LEU A CA 1
ATOM 1427 C C . LEU A 1 176 ? -1.975 8.960 -10.420 1.00 92.88 176 LEU A C 1
ATOM 1429 O O . LEU A 1 176 ? -2.856 8.177 -10.071 1.00 92.88 176 LEU A O 1
ATOM 1433 N N . ASP A 1 177 ? -1.815 10.161 -9.855 1.00 93.56 177 ASP A N 1
ATOM 1434 C CA . ASP A 1 177 ? -2.623 10.676 -8.748 1.00 93.56 177 ASP A CA 1
ATOM 1435 C C . ASP A 1 177 ? -2.704 9.688 -7.558 1.00 93.56 177 ASP A C 1
ATOM 1437 O O . ASP A 1 177 ? -3.763 9.395 -6.999 1.00 93.56 177 ASP A O 1
ATOM 1441 N N . LEU A 1 178 ? -1.553 9.101 -7.200 1.00 95.06 178 LEU A N 1
ATOM 1442 C CA . LEU A 1 178 ? -1.457 8.097 -6.128 1.00 95.06 178 LEU A CA 1
ATOM 1443 C C . LEU A 1 178 ? -1.258 8.730 -4.753 1.00 95.06 178 LEU A C 1
ATOM 1445 O O . LEU A 1 178 ? -1.611 8.135 -3.737 1.00 95.06 178 LEU A O 1
ATOM 1449 N N . PHE A 1 179 ? -0.669 9.928 -4.704 1.00 93.31 179 PHE A N 1
ATOM 1450 C CA . PHE A 1 179 ? -0.329 10.596 -3.449 1.00 93.31 179 PHE A CA 1
ATOM 1451 C C . PHE A 1 179 ? -1.583 10.874 -2.608 1.00 93.31 179 PHE A C 1
ATOM 1453 O O . PHE A 1 179 ? -1.566 10.658 -1.400 1.00 93.31 179 PHE A O 1
ATOM 1460 N N . ASP A 1 180 ? -2.678 11.281 -3.242 1.00 90.88 180 ASP A N 1
ATOM 1461 C CA . ASP A 1 180 ? -3.933 11.582 -2.547 1.00 90.88 180 ASP A CA 1
ATOM 1462 C C . ASP A 1 180 ? -4.802 10.332 -2.315 1.00 90.88 180 ASP A C 1
ATOM 1464 O O . ASP A 1 180 ? -5.753 10.378 -1.542 1.00 90.88 180 ASP A O 1
ATOM 1468 N N . SER A 1 181 ? -4.420 9.192 -2.903 1.00 94.75 181 SER A N 1
ATOM 1469 C CA . SER A 1 181 ? -5.083 7.886 -2.734 1.00 94.75 181 SER A CA 1
ATOM 1470 C C . SER A 1 181 ? -4.454 7.013 -1.643 1.00 94.75 181 SER A C 1
ATOM 1472 O O . SER A 1 181 ? -4.739 5.821 -1.548 1.00 94.75 181 SER A O 1
ATOM 1474 N N . ARG A 1 182 ? -3.546 7.577 -0.845 1.00 94.38 182 ARG A N 1
ATOM 1475 C CA . ARG A 1 182 ? -2.935 6.888 0.294 1.00 94.38 182 ARG A CA 1
ATOM 1476 C C . ARG A 1 182 ? -3.949 6.556 1.378 1.00 94.38 182 ARG A C 1
ATOM 1478 O O . ARG A 1 182 ? -4.863 7.334 1.619 1.00 94.38 182 ARG A O 1
ATOM 1485 N N . ILE A 1 183 ? -3.654 5.493 2.122 1.00 95.12 183 ILE A N 1
ATOM 1486 C CA . ILE A 1 183 ? -4.531 4.976 3.174 1.00 95.12 183 ILE A CA 1
ATOM 1487 C C . ILE A 1 183 ? -3.758 4.846 4.497 1.00 95.12 183 ILE A C 1
ATOM 1489 O O . ILE A 1 183 ? -2.802 4.069 4.557 1.00 95.12 183 ILE A O 1
ATOM 1493 N N . PRO A 1 184 ? -4.128 5.544 5.588 1.00 92.12 184 PRO A N 1
ATOM 1494 C CA . PRO A 1 184 ? -5.150 6.586 5.668 1.00 92.12 184 PRO A CA 1
ATOM 1495 C C . PRO A 1 184 ? -4.762 7.877 4.932 1.00 92.12 184 PRO A C 1
ATOM 1497 O O . PRO A 1 184 ? -3.584 8.272 4.951 1.00 92.12 184 PRO A O 1
ATOM 1500 N N . SER A 1 185 ? -5.747 8.591 4.383 1.00 84.19 185 SER A N 1
ATOM 1501 C CA . SER A 1 185 ? -5.588 9.916 3.771 1.00 84.19 185 SER A CA 1
ATOM 1502 C C . SER A 1 185 ? -5.405 11.005 4.835 1.00 84.19 185 SER A C 1
ATOM 1504 O O . SER A 1 185 ? -6.279 11.807 5.161 1.00 84.19 185 SER A O 1
ATOM 1506 N N . ASN A 1 186 ? -4.218 11.057 5.437 1.00 69.75 186 ASN A N 1
ATOM 1507 C CA . ASN A 1 186 ? -3.897 12.100 6.408 1.00 69.75 186 ASN A CA 1
ATOM 1508 C C . ASN A 1 186 ? -3.515 13.416 5.705 1.00 69.75 186 ASN A C 1
ATOM 1510 O O . ASN A 1 186 ? -2.342 13.678 5.427 1.00 69.75 186 ASN A O 1
ATOM 1514 N N . SER A 1 187 ? -4.501 14.293 5.503 1.00 53.66 187 SER A N 1
ATOM 1515 C CA . SER A 1 187 ? -4.337 15.657 4.960 1.00 53.66 187 SER A CA 1
ATOM 1516 C C . SER A 1 187 ? -3.430 16.571 5.810 1.00 53.66 187 SER A C 1
ATOM 1518 O O . SER A 1 187 ? -2.840 17.528 5.306 1.00 53.66 187 SER A O 1
ATOM 1520 N N . ASN A 1 188 ? -3.232 16.247 7.092 1.00 50.22 188 ASN A N 1
ATOM 1521 C CA . ASN A 1 188 ? -2.467 17.066 8.041 1.00 50.22 188 ASN A CA 1
ATOM 1522 C C . ASN A 1 188 ? -0.929 16.945 7.930 1.00 50.22 188 ASN A C 1
ATOM 1524 O O . ASN A 1 188 ? -0.212 17.662 8.630 1.00 50.22 188 ASN A O 1
ATOM 1528 N N . GLN A 1 189 ? -0.384 16.072 7.070 1.00 52.00 189 GLN A N 1
ATOM 1529 C CA . GLN A 1 189 ? 1.075 15.896 6.904 1.00 52.00 189 GLN A CA 1
ATOM 1530 C C . GLN A 1 189 ? 1.726 16.775 5.816 1.00 52.00 189 GLN A C 1
ATOM 1532 O O . GLN A 1 189 ? 2.940 16.687 5.587 1.00 52.00 189 GLN A O 1
ATOM 1537 N N . LEU A 1 190 ? 0.968 17.683 5.196 1.00 53.94 190 LEU A N 1
ATOM 1538 C CA . LEU A 1 190 ? 1.457 18.575 4.134 1.00 53.94 190 LEU A CA 1
ATOM 1539 C C . LEU A 1 190 ? 2.493 19.627 4.600 1.00 53.94 190 LEU A C 1
ATOM 1541 O O . LEU A 1 190 ? 3.082 20.311 3.773 1.00 53.94 190 LEU A O 1
ATOM 1545 N N . CYS A 1 191 ? 2.805 19.712 5.900 1.00 51.94 191 CYS A N 1
ATOM 1546 C CA . CYS A 1 191 ? 3.891 20.548 6.447 1.00 51.94 191 CYS A CA 1
ATOM 1547 C C . CYS A 1 191 ? 5.291 19.897 6.377 1.00 51.94 191 CYS A C 1
ATOM 1549 O O . CYS A 1 191 ? 6.192 20.249 7.144 1.00 51.94 191 CYS A O 1
ATOM 1551 N N . SER A 1 192 ? 5.497 18.914 5.501 1.00 63.91 192 SER A N 1
ATOM 1552 C CA . SER A 1 192 ? 6.787 18.234 5.349 1.00 63.91 192 SER A CA 1
ATOM 1553 C C . SER A 1 192 ? 7.656 18.872 4.258 1.00 63.91 192 SER A C 1
ATOM 1555 O O . SER A 1 192 ? 7.163 19.452 3.295 1.00 63.91 192 SER A O 1
ATOM 1557 N N . LYS A 1 193 ? 8.986 18.790 4.415 1.00 78.31 193 LYS A N 1
ATOM 1558 C CA . LYS A 1 193 ? 9.940 19.247 3.389 1.00 78.31 193 LYS A CA 1
ATOM 1559 C C . LYS A 1 193 ? 9.686 18.504 2.071 1.00 78.31 193 LYS A C 1
ATOM 1561 O O . LYS A 1 193 ? 9.448 17.298 2.099 1.00 78.31 193 LYS A O 1
ATOM 1566 N N . MET A 1 194 ? 9.838 19.192 0.938 1.00 78.19 194 MET A N 1
ATOM 1567 C CA . MET A 1 194 ? 9.606 18.633 -0.405 1.00 78.19 194 MET A CA 1
ATOM 1568 C C . MET A 1 194 ? 10.353 17.310 -0.655 1.00 78.19 194 MET A C 1
ATOM 1570 O O . MET A 1 194 ? 9.791 16.376 -1.212 1.00 78.19 194 MET A O 1
ATOM 1574 N N . GLU A 1 195 ? 11.592 17.184 -0.173 1.00 75.44 195 GLU A N 1
ATOM 1575 C CA . GLU A 1 195 ? 12.381 15.943 -0.272 1.00 75.44 195 GLU A CA 1
ATOM 1576 C C . GLU A 1 195 ? 11.697 14.749 0.411 1.00 75.44 195 GLU A C 1
ATOM 1578 O O . GLU A 1 195 ? 11.707 13.640 -0.116 1.00 75.44 195 GLU A O 1
ATOM 1583 N N . LYS A 1 196 ? 11.049 14.978 1.560 1.00 86.44 196 LYS A N 1
ATOM 1584 C CA . LYS A 1 196 ? 10.308 13.940 2.288 1.00 86.44 196 LYS A CA 1
ATOM 1585 C C . LYS A 1 196 ? 9.043 13.535 1.532 1.00 86.44 196 LYS A C 1
ATOM 1587 O O . LYS A 1 196 ? 8.714 12.355 1.496 1.00 86.44 196 LYS A O 1
ATOM 1592 N N . ILE A 1 197 ? 8.364 14.496 0.905 1.00 89.12 197 ILE A N 1
ATOM 1593 C CA . ILE A 1 197 ? 7.201 14.238 0.045 1.00 89.12 197 ILE A CA 1
ATOM 1594 C C . ILE A 1 197 ? 7.616 13.391 -1.160 1.00 89.12 197 ILE A C 1
ATOM 1596 O O . ILE A 1 197 ? 6.982 12.375 -1.429 1.00 89.12 197 ILE A O 1
ATOM 1600 N N . ASN A 1 198 ? 8.704 13.759 -1.842 1.00 92.25 198 ASN A N 1
ATOM 1601 C CA . ASN A 1 198 ? 9.217 13.004 -2.985 1.00 92.25 198 ASN A CA 1
ATOM 1602 C C . ASN A 1 198 ? 9.663 11.595 -2.595 1.00 92.25 198 ASN A C 1
ATOM 1604 O O . ASN A 1 198 ? 9.400 10.662 -3.339 1.00 92.25 198 ASN A O 1
ATOM 1608 N N . HIS A 1 199 ? 10.273 11.416 -1.420 1.00 93.25 199 HIS A N 1
ATOM 1609 C CA . HIS A 1 199 ? 10.575 10.079 -0.914 1.00 93.25 199 HIS A CA 1
ATOM 1610 C C . HIS A 1 199 ? 9.301 9.247 -0.719 1.00 93.25 199 HIS A C 1
ATOM 1612 O O . HIS A 1 199 ? 9.259 8.099 -1.139 1.00 93.25 199 HIS A O 1
ATOM 1618 N N . ILE A 1 200 ? 8.250 9.801 -0.103 1.00 93.62 200 ILE A N 1
ATOM 1619 C CA . ILE A 1 200 ? 6.979 9.076 0.085 1.00 93.62 200 ILE A CA 1
ATOM 1620 C C . ILE A 1 200 ? 6.365 8.712 -1.272 1.00 93.62 200 ILE A C 1
ATOM 1622 O O . ILE A 1 200 ? 5.945 7.575 -1.471 1.00 93.62 200 ILE A O 1
ATOM 1626 N N . LYS A 1 201 ? 6.342 9.661 -2.215 1.00 95.88 201 LYS A N 1
ATOM 1627 C CA . LYS A 1 201 ? 5.865 9.428 -3.584 1.00 95.88 201 LYS A CA 1
ATOM 1628 C C . LYS A 1 201 ? 6.659 8.329 -4.291 1.00 95.88 201 LYS A C 1
ATOM 1630 O O . LYS A 1 201 ? 6.055 7.460 -4.912 1.00 95.88 201 LYS A O 1
ATOM 1635 N N . GLY A 1 202 ? 7.987 8.368 -4.177 1.00 97.06 202 GLY A N 1
ATOM 1636 C CA . GLY A 1 202 ? 8.889 7.366 -4.737 1.00 97.06 202 GLY A CA 1
ATOM 1637 C C . GLY A 1 202 ? 8.571 5.971 -4.221 1.00 97.06 202 GLY A C 1
ATOM 1638 O O . GLY A 1 202 ? 8.270 5.088 -5.016 1.00 97.06 202 GLY A O 1
ATOM 1639 N N . THR A 1 203 ? 8.476 5.823 -2.899 1.00 97.56 203 THR A N 1
ATOM 1640 C CA . THR A 1 203 ? 8.131 4.551 -2.249 1.00 97.56 203 THR A CA 1
ATOM 1641 C C . THR A 1 203 ? 6.769 4.001 -2.687 1.00 97.56 203 THR A C 1
ATOM 1643 O O . THR A 1 203 ? 6.630 2.793 -2.855 1.00 97.56 203 THR A O 1
ATOM 1646 N N . ILE A 1 204 ? 5.763 4.855 -2.914 1.00 97.75 204 ILE A N 1
ATOM 1647 C CA . ILE A 1 204 ? 4.453 4.420 -3.437 1.00 97.75 204 ILE A CA 1
ATOM 1648 C C . ILE A 1 204 ? 4.588 3.864 -4.860 1.00 97.75 204 ILE A C 1
ATOM 1650 O O . ILE A 1 204 ? 4.032 2.814 -5.177 1.00 97.75 204 ILE A O 1
ATOM 1654 N N . VAL A 1 205 ? 5.331 4.560 -5.727 1.00 98.12 205 VAL A N 1
ATOM 1655 C CA . VAL A 1 205 ? 5.551 4.109 -7.109 1.00 98.12 205 VAL A CA 1
ATOM 1656 C C . VAL A 1 205 ? 6.347 2.809 -7.129 1.00 98.12 205 VAL A C 1
ATOM 1658 O O . VAL A 1 205 ? 5.967 1.886 -7.844 1.00 98.12 205 VAL A O 1
ATOM 1661 N N . GLU A 1 206 ? 7.396 2.696 -6.317 1.00 98.62 206 GLU A N 1
ATOM 1662 C CA . GLU A 1 206 ? 8.138 1.448 -6.132 1.00 98.62 206 GLU A CA 1
ATOM 1663 C C . GLU A 1 206 ? 7.194 0.324 -5.695 1.00 98.62 206 GLU A C 1
ATOM 1665 O O . GLU A 1 206 ? 7.144 -0.716 -6.347 1.00 98.62 206 GLU A O 1
ATOM 1670 N N . ALA A 1 207 ? 6.367 0.538 -4.667 1.00 98.56 207 ALA A N 1
ATOM 1671 C CA . ALA A 1 207 ? 5.433 -0.481 -4.197 1.00 98.56 207 ALA A CA 1
ATOM 1672 C C . ALA A 1 207 ? 4.478 -0.947 -5.305 1.00 98.56 207 ALA A C 1
ATOM 1674 O O . ALA A 1 207 ? 4.301 -2.152 -5.492 1.00 98.56 207 ALA A O 1
ATOM 1675 N N . LEU A 1 208 ? 3.934 -0.019 -6.099 1.00 98.19 208 LEU A N 1
ATOM 1676 C CA . LEU A 1 208 ? 3.091 -0.345 -7.249 1.00 98.19 208 LEU A CA 1
ATOM 1677 C C . LEU A 1 208 ? 3.848 -1.163 -8.309 1.00 98.19 208 LEU A C 1
ATOM 1679 O O . LEU A 1 208 ? 3.322 -2.153 -8.814 1.00 98.19 208 LEU A O 1
ATOM 1683 N N . PHE A 1 209 ? 5.097 -0.813 -8.624 1.00 98.12 209 PHE A N 1
ATOM 1684 C CA . PHE A 1 209 ? 5.940 -1.606 -9.529 1.00 98.12 209 PHE A CA 1
ATOM 1685 C C . PHE A 1 209 ? 6.263 -2.999 -8.966 1.00 98.12 209 PHE A C 1
ATOM 1687 O O . PHE A 1 209 ? 6.340 -3.966 -9.729 1.00 98.12 209 PHE A O 1
ATOM 1694 N N . GLY A 1 210 ? 6.374 -3.126 -7.642 1.00 98.19 210 GLY A N 1
ATOM 1695 C CA . GLY A 1 210 ? 6.438 -4.409 -6.948 1.00 98.19 210 GLY A CA 1
ATOM 1696 C C . GLY A 1 210 ? 5.198 -5.263 -7.221 1.00 98.19 210 GLY A C 1
ATOM 1697 O O . GLY A 1 210 ? 5.331 -6.426 -7.602 1.00 98.19 210 GLY A O 1
ATOM 1698 N N . VAL A 1 211 ? 3.998 -4.678 -7.126 1.00 97.81 211 VAL A N 1
ATOM 1699 C CA . VAL A 1 211 ? 2.732 -5.358 -7.460 1.00 97.81 211 VAL A CA 1
ATOM 1700 C C . VAL A 1 211 ? 2.704 -5.805 -8.922 1.00 97.81 211 VAL A C 1
ATOM 1702 O O . VAL A 1 211 ? 2.427 -6.974 -9.196 1.00 97.81 211 VAL A O 1
ATOM 1705 N N . ILE A 1 212 ? 3.063 -4.918 -9.860 1.00 97.00 212 ILE A N 1
ATOM 1706 C CA . ILE A 1 212 ? 3.146 -5.250 -11.293 1.00 97.00 212 ILE A CA 1
ATOM 1707 C C . ILE A 1 212 ? 4.047 -6.471 -11.488 1.00 97.00 212 ILE A C 1
ATOM 1709 O O . ILE A 1 212 ? 3.652 -7.431 -12.149 1.00 97.00 212 ILE A O 1
ATOM 1713 N N . TYR A 1 213 ? 5.235 -6.488 -10.885 1.00 97.31 213 TYR A N 1
ATOM 1714 C CA . TYR A 1 213 ? 6.150 -7.618 -11.013 1.00 97.31 213 TYR A CA 1
ATOM 1715 C C . TYR A 1 213 ? 5.575 -8.928 -10.456 1.00 97.31 213 TYR A C 1
ATOM 1717 O O . TYR A 1 213 ? 5.667 -9.971 -11.117 1.00 97.31 213 TYR A O 1
ATOM 1725 N N . LEU A 1 214 ? 4.959 -8.889 -9.270 1.00 95.94 214 LEU A N 1
ATOM 1726 C CA . LEU A 1 214 ? 4.338 -10.068 -8.666 1.00 95.94 214 LEU A CA 1
ATOM 1727 C C . LEU A 1 214 ? 3.250 -10.646 -9.580 1.00 95.94 214 LEU A C 1
ATOM 1729 O O . LEU A 1 214 ? 3.280 -11.840 -9.888 1.00 95.94 214 LEU A O 1
ATOM 1733 N N . GLU A 1 215 ? 2.356 -9.811 -10.111 1.00 94.25 215 GLU A N 1
ATOM 1734 C CA . GLU A 1 215 ? 1.208 -10.290 -10.887 1.00 94.25 215 GLU A CA 1
ATOM 1735 C C . GLU A 1 215 ? 1.475 -10.555 -12.368 1.00 94.25 215 GLU A C 1
ATOM 1737 O O . GLU A 1 215 ? 1.067 -11.588 -12.908 1.00 94.25 215 GLU A O 1
ATOM 1742 N N . SER A 1 216 ? 2.267 -9.709 -13.027 1.00 92.94 216 SER A N 1
ATOM 1743 C CA . SER A 1 216 ? 2.494 -9.756 -14.483 1.00 92.94 216 SER A CA 1
ATOM 1744 C C . SER A 1 216 ? 3.925 -10.109 -14.913 1.00 92.94 216 SER A C 1
ATOM 1746 O O . SER A 1 216 ? 4.124 -10.682 -15.984 1.00 92.94 216 SER A O 1
ATOM 1748 N N . GLY A 1 217 ? 4.912 -9.911 -14.037 1.00 94.19 217 GLY A N 1
ATOM 1749 C CA . GLY A 1 217 ? 6.296 -10.314 -14.262 1.00 94.19 217 GLY A CA 1
ATOM 1750 C C . GLY A 1 217 ? 7.120 -9.214 -14.918 1.00 94.19 217 GLY A C 1
ATOM 1751 O O . GLY A 1 217 ? 6.687 -8.074 -15.073 1.00 94.19 217 GLY A O 1
ATOM 1752 N N . PHE A 1 218 ? 8.356 -9.550 -15.277 1.00 95.19 218 PHE A N 1
ATOM 1753 C CA . PHE A 1 218 ? 9.341 -8.544 -15.664 1.00 95.19 218 PHE A CA 1
ATOM 1754 C C . PHE A 1 218 ? 9.053 -7.864 -17.015 1.00 95.19 218 PHE A C 1
ATOM 1756 O O . PHE A 1 218 ? 9.305 -6.671 -17.160 1.00 95.19 218 PHE A O 1
ATOM 1763 N N . ASP A 1 219 ? 8.458 -8.569 -17.980 1.00 94.25 219 ASP A N 1
ATOM 1764 C CA . ASP A 1 219 ? 8.132 -7.998 -19.299 1.00 94.25 219 ASP A CA 1
ATOM 1765 C C . ASP A 1 219 ? 7.132 -6.833 -19.202 1.00 94.25 219 ASP A C 1
ATOM 1767 O O . ASP A 1 219 ? 7.262 -5.810 -19.885 1.00 94.25 219 ASP A O 1
ATOM 1771 N N . GLN A 1 220 ? 6.151 -6.952 -18.306 1.00 95.44 220 GLN A N 1
ATOM 1772 C CA . GLN A 1 220 ? 5.201 -5.876 -18.047 1.00 95.44 220 GLN A CA 1
ATOM 1773 C C . GLN A 1 220 ? 5.860 -4.717 -17.293 1.00 95.44 220 GLN A C 1
ATOM 1775 O O . GLN A 1 220 ? 5.558 -3.561 -17.587 1.00 95.44 220 GLN A O 1
ATOM 1780 N N . VAL A 1 221 ? 6.793 -4.990 -16.372 1.00 96.06 221 VAL A N 1
ATOM 1781 C CA . VAL A 1 221 ? 7.597 -3.940 -15.722 1.00 96.06 221 VAL A CA 1
ATOM 1782 C C . VAL A 1 221 ? 8.357 -3.132 -16.774 1.00 96.06 221 VAL A C 1
ATOM 1784 O O . VAL A 1 221 ? 8.238 -1.909 -16.792 1.00 96.06 221 VAL A O 1
ATOM 1787 N N . ILE A 1 222 ? 9.059 -3.797 -17.702 1.00 94.81 222 ILE A N 1
ATOM 1788 C CA . ILE A 1 222 ? 9.755 -3.147 -18.825 1.00 94.81 222 ILE A CA 1
ATOM 1789 C C . ILE A 1 222 ? 8.784 -2.281 -19.628 1.00 94.81 222 ILE A C 1
ATOM 1791 O O . ILE A 1 222 ? 9.076 -1.114 -19.881 1.00 94.81 222 ILE A O 1
ATOM 1795 N N . SER A 1 223 ? 7.617 -2.814 -19.985 1.00 93.62 223 SER A N 1
ATOM 1796 C CA . SER A 1 223 ? 6.595 -2.066 -20.731 1.00 93.62 223 SER A CA 1
ATOM 1797 C C . SER A 1 223 ? 6.106 -0.828 -19.963 1.00 93.62 223 SER A C 1
ATOM 1799 O O . SER A 1 223 ? 5.910 0.235 -20.551 1.00 93.62 223 SER A O 1
ATOM 1801 N N . SER A 1 224 ? 6.006 -0.932 -18.636 1.00 92.81 224 SER A N 1
ATOM 1802 C CA . SER A 1 224 ? 5.552 0.136 -17.735 1.00 92.81 224 SER A CA 1
ATOM 1803 C C . SER A 1 224 ? 6.618 1.207 -17.474 1.00 92.81 224 SER A C 1
ATOM 1805 O O . SER A 1 224 ? 6.282 2.340 -17.130 1.00 92.81 224 SER A O 1
ATOM 1807 N N . THR A 1 225 ? 7.906 0.919 -17.700 1.00 87.12 225 THR A N 1
ATOM 1808 C CA . THR A 1 225 ? 8.986 1.920 -17.567 1.00 87.12 225 THR A CA 1
ATOM 1809 C C . THR A 1 225 ? 8.886 3.080 -18.560 1.00 87.12 225 THR A C 1
ATOM 1811 O O . THR A 1 225 ? 9.596 4.071 -18.404 1.00 87.12 225 THR A O 1
ATOM 1814 N N . ILE A 1 226 ? 8.000 3.017 -19.562 1.00 85.94 226 ILE A N 1
ATOM 1815 C CA . ILE A 1 226 ? 7.683 4.184 -20.398 1.00 85.94 226 ILE A CA 1
ATOM 1816 C C . ILE A 1 226 ? 7.210 5.376 -19.555 1.00 85.94 226 ILE A C 1
ATOM 1818 O O . ILE A 1 226 ? 7.390 6.517 -19.962 1.00 85.94 226 ILE A O 1
ATOM 1822 N N . LEU A 1 227 ? 6.661 5.117 -18.364 1.00 82.62 227 LEU A N 1
ATOM 1823 C CA . LEU A 1 227 ? 6.283 6.140 -17.394 1.00 82.62 227 LEU A CA 1
ATOM 1824 C C . LEU A 1 227 ? 7.490 6.850 -16.763 1.00 82.62 227 LEU A C 1
ATOM 1826 O O . LEU A 1 227 ? 7.325 7.960 -16.273 1.00 82.62 227 LEU A O 1
ATOM 1830 N N . LEU A 1 228 ? 8.677 6.232 -16.784 1.00 78.62 228 LEU A N 1
ATOM 1831 C CA . LEU A 1 228 ? 9.918 6.773 -16.217 1.00 78.62 228 LEU A CA 1
ATOM 1832 C C . LEU A 1 228 ? 10.639 7.750 -17.159 1.00 78.62 228 LEU A C 1
ATOM 1834 O O . LEU A 1 228 ? 11.605 8.374 -16.721 1.00 78.62 228 LEU A O 1
ATOM 1838 N N . LYS A 1 229 ? 10.206 7.868 -18.422 1.00 71.94 229 LYS A N 1
ATOM 1839 C CA . LYS A 1 229 ? 10.772 8.764 -19.446 1.00 71.94 229 LYS A CA 1
ATOM 1840 C C . LYS A 1 229 ? 9.961 10.049 -19.578 1.00 71.94 229 LYS A C 1
ATOM 1842 O O . LYS A 1 229 ? 10.607 11.097 -19.791 1.00 71.94 229 LYS A O 1
#